Protein AF-A0A9C7SHK1-F1 (afdb_monomer_lite)

pLDDT: mean 91.88, std 5.56, range [57.84, 97.81]

Sequence (234 aa):
MERRCVVCHGCYDAPCQLKLSSNEGLQRGGTEELVYDYKRITPVQPTRLFVDARSTAQWRSRGFTSVLNEGGQQTAEENLKNSVLYRLLRLKQQHPQPDSDQLPDSFTLELNRKQTCPTLESVDRFSREHPLWGMPYAMPNLPQQEYRTLVSWLAQGAKAPAPAGPSITVLPQINQWENFLNQSSSKQRLVSRYLYEHLFHAHIHFAGSPVREFYRLVRSTTPSGQPIDEIPTV

Foldseek 3Di:
DPPAPCVQQVDCQHQQSQHPPDPQSQLLAGHQDGPDDPVDPDDDQDDDGPASDDDSVVSVVVHHAHQFDPDDDLALVSRLLQHVLNLLLVLCVVPWFDPDPDGPPLADPDPPDRRDGDHSVCSVVVCVVRSQCRPVGPDGHDDPVVSVVVSVCSSNRVDDDDDDDFDPVCVVVVVVVLVQLPDDDPVSVVVSVVCCVVQQPDWDDDPPGPPPDTDGDFDAPDGPPDPGHGDDDD

Radius of gyration: 21.54 Å; chains: 1; bounding box: 52×38×61 Å

Structure (mmCIF, N/CA/C/O backbone):
data_AF-A0A9C7SHK1-F1
#
_entry.id   AF-A0A9C7SHK1-F1
#
loop_
_atom_site.group_PDB
_atom_site.id
_atom_site.type_symbol
_atom_site.label_atom_id
_atom_site.label_alt_id
_atom_site.label_comp_id
_atom_site.label_asym_id
_atom_site.label_entity_id
_atom_site.label_seq_id
_atom_site.pdbx_PDB_ins_code
_atom_site.Cartn_x
_atom_site.Cartn_y
_atom_site.Cartn_z
_atom_site.occupancy
_atom_site.B_iso_or_equiv
_atom_site.auth_seq_id
_atom_site.auth_comp_id
_atom_site.auth_asym_id
_atom_site.auth_atom_id
_atom_site.pdbx_PDB_model_num
ATOM 1 N N . MET A 1 1 ? 7.117 8.891 -4.024 1.00 64.94 1 MET A N 1
ATOM 2 C CA . MET A 1 1 ? 6.102 7.846 -4.298 1.00 64.94 1 MET A CA 1
ATOM 3 C C . MET A 1 1 ? 4.731 8.438 -4.622 1.00 64.94 1 MET A C 1
ATOM 5 O O . MET A 1 1 ? 4.157 8.053 -5.632 1.00 64.94 1 MET A O 1
ATOM 9 N N . GLU A 1 2 ? 4.225 9.393 -3.837 1.00 67.12 2 GLU A N 1
ATOM 10 C CA . GLU A 1 2 ? 2.836 9.892 -3.930 1.00 67.12 2 GLU A CA 1
ATOM 11 C C . GLU A 1 2 ? 2.417 10.487 -5.286 1.00 67.12 2 GLU A C 1
ATOM 13 O O . GLU A 1 2 ? 1.309 10.238 -5.739 1.00 67.12 2 GLU A O 1
ATOM 18 N N . ARG A 1 3 ? 3.296 11.220 -5.984 1.00 75.38 3 ARG A N 1
ATOM 19 C CA . ARG A 1 3 ? 2.913 11.949 -7.212 1.00 75.38 3 ARG A CA 1
ATOM 20 C C . ARG A 1 3 ? 2.702 11.086 -8.460 1.00 75.38 3 ARG A C 1
ATOM 22 O O . ARG A 1 3 ? 2.105 11.561 -9.416 1.00 75.38 3 ARG A O 1
ATOM 29 N N . ARG A 1 4 ? 3.248 9.866 -8.497 1.00 83.75 4 ARG A N 1
ATOM 30 C CA . ARG A 1 4 ? 3.266 9.029 -9.716 1.00 83.75 4 ARG A CA 1
ATOM 31 C C . ARG A 1 4 ? 2.927 7.576 -9.433 1.00 83.75 4 ARG A C 1
ATOM 33 O O . ARG A 1 4 ? 2.082 7.005 -10.104 1.00 83.75 4 ARG A O 1
ATOM 40 N N . CYS A 1 5 ? 3.552 6.984 -8.418 1.00 90.06 5 CYS A N 1
ATOM 41 C CA . CYS A 1 5 ? 3.371 5.566 -8.126 1.00 90.06 5 CYS A CA 1
ATOM 42 C C . CYS A 1 5 ? 1.994 5.297 -7.509 1.00 90.06 5 CYS A C 1
ATOM 44 O O . CYS A 1 5 ? 1.311 4.372 -7.925 1.00 90.06 5 CYS A O 1
ATOM 46 N N . VAL A 1 6 ? 1.567 6.128 -6.551 1.00 92.12 6 VAL A N 1
ATOM 47 C CA . VAL A 1 6 ? 0.294 5.950 -5.824 1.00 92.12 6 VAL A CA 1
ATOM 48 C C . VAL A 1 6 ? -0.929 6.133 -6.725 1.00 92.12 6 VAL A C 1
ATOM 50 O O . VAL A 1 6 ? -1.963 5.539 -6.449 1.00 92.12 6 VAL A O 1
ATOM 53 N N . VAL A 1 7 ? -0.809 6.867 -7.834 1.00 89.38 7 VAL A N 1
ATOM 54 C CA . VAL A 1 7 ? -1.896 7.006 -8.818 1.00 89.38 7 VAL A CA 1
ATOM 55 C C . VAL A 1 7 ? -2.291 5.645 -9.401 1.00 89.38 7 VAL A C 1
ATOM 57 O O . VAL A 1 7 ? -3.475 5.370 -9.551 1.00 89.38 7 VAL A O 1
ATOM 60 N N . CYS A 1 8 ? -1.313 4.770 -9.659 1.00 90.50 8 CYS A N 1
ATOM 61 C CA . CYS A 1 8 ? -1.563 3.409 -10.146 1.00 90.50 8 CYS A CA 1
ATOM 62 C C . CYS A 1 8 ? -1.615 2.366 -9.016 1.00 90.50 8 CYS A C 1
ATOM 64 O O . CYS A 1 8 ? -2.209 1.308 -9.183 1.00 90.50 8 CYS A O 1
ATOM 66 N N . HIS A 1 9 ? -0.974 2.646 -7.877 1.00 94.69 9 HIS A N 1
ATOM 67 C CA . HIS A 1 9 ? -0.753 1.707 -6.768 1.00 94.69 9 HIS A CA 1
ATOM 68 C C . HIS A 1 9 ? -1.394 2.159 -5.442 1.00 94.69 9 HIS A C 1
ATOM 70 O O . HIS A 1 9 ? -0.844 1.925 -4.361 1.00 94.69 9 HIS A O 1
ATOM 76 N N . GLY A 1 10 ? -2.518 2.876 -5.505 1.00 91.62 10 GLY A N 1
ATOM 77 C CA . GLY A 1 10 ? -3.190 3.456 -4.333 1.00 91.62 10 GLY A CA 1
ATOM 78 C C . GLY A 1 10 ? -4.290 2.579 -3.727 1.00 91.62 10 GLY A C 1
ATOM 79 O O . GLY A 1 10 ? -4.557 2.643 -2.525 1.00 91.62 10 GLY A O 1
ATOM 80 N N . CYS A 1 11 ? -4.909 1.732 -4.541 1.00 90.56 11 CYS A N 1
ATOM 81 C CA . CYS A 1 11 ? -6.030 0.860 -4.192 1.00 90.56 11 CYS A CA 1
ATOM 82 C C . CYS A 1 11 ? -5.605 -0.617 -4.156 1.00 90.56 11 CYS A C 1
ATOM 84 O O . CYS A 1 11 ? -4.472 -0.972 -4.475 1.00 90.56 11 CYS A O 1
ATOM 86 N N . TYR A 1 12 ? -6.519 -1.495 -3.736 1.00 88.6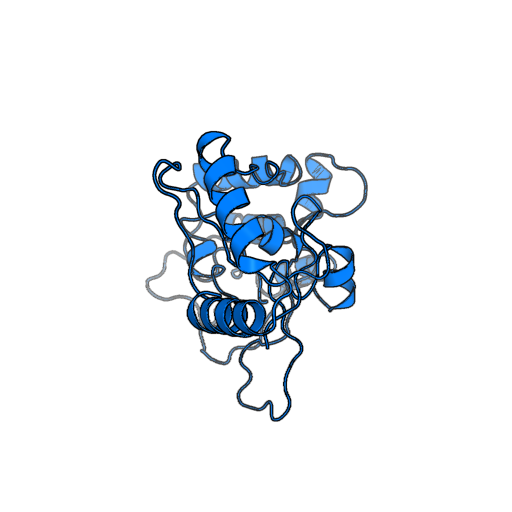9 12 TYR A N 1
ATOM 87 C CA . TYR A 1 12 ? -6.273 -2.940 -3.734 1.00 88.69 12 TYR A CA 1
ATOM 88 C C . TYR A 1 12 ? -6.393 -3.578 -5.128 1.00 88.69 12 TYR A C 1
ATOM 90 O O . TYR A 1 12 ? -5.814 -4.639 -5.327 1.00 88.69 12 TYR A O 1
ATOM 98 N N . ASP A 1 13 ? -7.074 -2.937 -6.089 1.00 88.25 13 ASP A N 1
ATOM 99 C CA . ASP A 1 13 ? -7.141 -3.415 -7.484 1.00 88.25 13 ASP A CA 1
ATOM 100 C C . ASP A 1 13 ? -5.925 -3.029 -8.339 1.00 88.25 13 ASP A C 1
ATOM 102 O O . ASP A 1 13 ? -5.858 -3.393 -9.514 1.00 88.25 13 ASP A O 1
ATOM 106 N N . ALA A 1 14 ? -4.968 -2.310 -7.740 1.00 92.19 14 ALA A N 1
ATOM 107 C CA . ALA A 1 14 ? -3.740 -1.899 -8.392 1.00 92.19 14 ALA A CA 1
ATOM 108 C C . ALA A 1 14 ? -3.060 -3.086 -9.095 1.00 92.19 14 ALA A C 1
ATOM 110 O O . ALA A 1 14 ? -3.183 -4.225 -8.630 1.00 92.19 14 ALA A O 1
ATOM 111 N N . PRO A 1 15 ? -2.273 -2.852 -10.164 1.00 91.75 15 PRO A N 1
ATOM 112 C CA . PRO A 1 15 ? -1.505 -3.910 -10.803 1.00 91.75 15 PRO A CA 1
ATOM 113 C C . PRO A 1 15 ? -0.708 -4.719 -9.776 1.00 91.75 15 PRO A C 1
ATOM 115 O O . PRO A 1 15 ? -0.034 -4.155 -8.906 1.00 91.75 15 PRO A O 1
ATOM 118 N N . CYS A 1 16 ? -0.816 -6.043 -9.870 1.00 94.38 16 CYS A N 1
ATOM 119 C CA . CYS A 1 16 ? -0.239 -6.996 -8.922 1.00 94.38 16 CYS A CA 1
ATOM 120 C C . CYS A 1 16 ? -0.699 -6.840 -7.459 1.00 94.38 16 CYS A C 1
ATOM 122 O O . CYS A 1 16 ? 0.037 -7.201 -6.542 1.00 94.38 16 CYS A O 1
ATOM 124 N N . GLN A 1 17 ? -1.842 -6.197 -7.208 1.00 94.94 17 GLN A N 1
ATOM 125 C CA . GLN A 1 17 ? -2.253 -5.680 -5.895 1.00 94.94 17 GLN A CA 1
ATOM 126 C C . GLN A 1 17 ? -1.156 -4.872 -5.172 1.00 94.94 17 GLN A C 1
ATOM 128 O O . GLN A 1 17 ? -1.211 -4.701 -3.951 1.00 94.94 17 GLN A O 1
ATOM 133 N N . LEU A 1 18 ? -0.120 -4.392 -5.867 1.00 95.69 18 LEU A N 1
ATOM 134 C CA . LEU A 1 18 ? 1.001 -3.733 -5.210 1.00 95.69 18 LEU A CA 1
ATOM 135 C C . LEU A 1 18 ? 0.527 -2.369 -4.717 1.00 95.69 18 LEU A C 1
ATOM 137 O O . LEU A 1 18 ? 0.094 -1.540 -5.515 1.00 95.69 18 LEU A O 1
ATOM 141 N N . LYS A 1 19 ? 0.624 -2.134 -3.406 1.00 95.06 19 LYS A N 1
ATOM 142 C CA . LYS A 1 19 ? 0.153 -0.901 -2.773 1.00 95.06 19 LYS A CA 1
ATOM 143 C C . LYS A 1 19 ? 1.337 -0.064 -2.317 1.00 95.06 19 LYS A C 1
ATOM 145 O O . LYS A 1 19 ? 2.063 -0.451 -1.413 1.00 95.06 19 LYS A O 1
ATOM 150 N N . LEU A 1 20 ? 1.516 1.103 -2.924 1.00 94.44 20 LEU A N 1
ATOM 151 C CA . LEU A 1 20 ? 2.664 1.987 -2.682 1.00 94.44 20 LEU A CA 1
ATOM 152 C C . LEU A 1 20 ? 2.304 3.228 -1.857 1.00 94.44 20 LEU A C 1
ATOM 154 O O . LEU A 1 20 ? 3.124 4.131 -1.697 1.00 94.44 20 LEU A O 1
ATOM 158 N N . SER A 1 21 ? 1.075 3.282 -1.339 1.00 90.44 21 SER A N 1
ATOM 159 C CA . SER A 1 21 ? 0.580 4.381 -0.504 1.00 90.44 21 SER A CA 1
ATOM 160 C C . SER A 1 21 ? 0.980 4.265 0.972 1.00 90.44 21 SER A C 1
ATOM 162 O O . SER A 1 21 ? 0.698 5.178 1.740 1.00 90.44 21 SER A O 1
ATOM 164 N N . SER A 1 22 ? 1.571 3.144 1.397 1.00 90.31 22 SER A N 1
ATOM 165 C CA . SER A 1 22 ? 2.089 2.958 2.756 1.00 90.31 22 SER A CA 1
ATOM 166 C C . SER A 1 22 ? 3.277 1.998 2.761 1.00 90.31 22 SER A C 1
ATOM 168 O O . SER A 1 22 ? 3.474 1.229 1.814 1.00 90.31 22 SER A O 1
ATOM 170 N N . ASN A 1 23 ? 4.066 2.032 3.836 1.00 91.19 23 ASN A N 1
ATOM 171 C CA . ASN A 1 23 ? 5.200 1.128 4.006 1.00 91.19 23 ASN A CA 1
ATOM 172 C C . ASN A 1 23 ? 4.751 -0.339 4.102 1.00 91.19 23 ASN A C 1
ATOM 174 O O . ASN A 1 23 ? 5.389 -1.230 3.559 1.00 91.19 23 ASN A O 1
ATOM 178 N N . GLU A 1 24 ? 3.613 -0.600 4.732 1.00 92.38 24 GLU A N 1
ATOM 179 C CA . GLU A 1 24 ? 3.074 -1.948 4.914 1.00 92.38 24 GLU A CA 1
ATOM 180 C C . GLU A 1 24 ? 2.533 -2.518 3.609 1.00 92.38 24 GLU A C 1
ATOM 182 O O . GLU A 1 24 ? 2.677 -3.710 3.354 1.00 92.38 24 GLU A O 1
ATOM 187 N N . GLY A 1 25 ? 1.974 -1.666 2.743 1.00 94.56 25 GLY A N 1
ATOM 188 C CA . GLY A 1 25 ? 1.632 -2.047 1.374 1.00 94.56 25 GLY A CA 1
ATOM 189 C C . GLY A 1 25 ? 2.862 -2.451 0.563 1.00 94.56 25 GLY A C 1
ATOM 190 O O . GLY A 1 25 ? 2.832 -3.459 -0.145 1.00 94.56 25 GLY A O 1
ATOM 191 N N . LEU A 1 26 ? 3.959 -1.708 0.721 1.00 94.50 26 LEU A N 1
ATOM 192 C CA . LEU A 1 26 ? 5.223 -2.005 0.059 1.00 94.50 26 LEU A CA 1
ATOM 193 C C . LEU A 1 26 ? 5.856 -3.303 0.582 1.00 94.50 26 LEU A C 1
ATOM 195 O O . LEU A 1 26 ? 6.284 -4.135 -0.214 1.00 94.50 26 LEU A O 1
ATOM 199 N N . GLN A 1 27 ? 5.885 -3.492 1.903 1.00 94.50 27 GLN A N 1
ATOM 200 C CA . GLN A 1 27 ? 6.411 -4.696 2.554 1.00 94.50 27 GLN A CA 1
ATOM 201 C C . GLN A 1 27 ? 5.557 -5.937 2.267 1.00 94.50 27 GLN A C 1
ATOM 203 O O . GLN A 1 27 ? 6.088 -7.039 2.117 1.00 94.50 27 GLN A O 1
ATOM 208 N N . ARG A 1 28 ? 4.233 -5.780 2.136 1.00 95.88 28 ARG A N 1
ATOM 209 C CA . ARG A 1 28 ? 3.352 -6.856 1.671 1.00 95.88 28 ARG A CA 1
ATOM 210 C C . ARG A 1 28 ? 3.819 -7.388 0.318 1.00 95.88 28 ARG A C 1
ATOM 212 O O . ARG A 1 28 ? 3.881 -8.603 0.152 1.00 95.88 28 ARG A O 1
ATOM 219 N N . GLY A 1 29 ? 4.205 -6.504 -0.600 1.00 96.19 29 GLY A N 1
ATOM 220 C CA . GLY A 1 29 ? 4.642 -6.863 -1.946 1.00 96.19 29 GLY A CA 1
ATOM 221 C C . GLY A 1 29 ? 3.474 -7.010 -2.922 1.00 96.19 29 GLY A C 1
ATOM 222 O O . GLY A 1 29 ? 2.424 -6.388 -2.739 1.00 96.19 29 GLY A O 1
ATOM 223 N N . GLY A 1 30 ? 3.672 -7.805 -3.973 1.00 96.12 30 GLY A N 1
ATOM 224 C CA . GLY A 1 30 ? 2.692 -8.010 -5.044 1.00 96.12 30 GLY A CA 1
ATOM 225 C C . GLY A 1 30 ? 2.243 -9.465 -5.185 1.00 96.12 30 GLY A C 1
ATOM 226 O O . GLY A 1 30 ? 2.914 -10.373 -4.710 1.00 96.12 30 GLY A O 1
ATOM 227 N N . THR A 1 31 ? 1.109 -9.681 -5.838 1.00 95.56 31 THR A N 1
ATOM 228 C CA . THR A 1 31 ? 0.549 -10.992 -6.190 1.00 95.56 31 THR A CA 1
ATOM 229 C C . THR A 1 31 ? -0.202 -10.897 -7.519 1.00 95.56 31 THR A C 1
ATOM 231 O O . THR A 1 31 ? -0.703 -9.832 -7.868 1.00 95.56 31 THR A O 1
ATOM 234 N N . GLU A 1 32 ? -0.299 -11.996 -8.264 1.00 93.44 32 GLU A N 1
ATOM 235 C CA . GLU A 1 32 ? -1.073 -12.050 -9.515 1.00 93.44 32 GLU A CA 1
ATOM 236 C C . GLU A 1 32 ? -2.582 -12.227 -9.286 1.00 93.44 32 GLU A C 1
ATOM 238 O O . GLU A 1 32 ? -3.364 -12.067 -10.225 1.00 93.44 32 GLU A O 1
ATOM 243 N N . GLU A 1 33 ? -3.003 -12.528 -8.053 1.00 91.69 33 GLU A N 1
ATOM 244 C CA . GLU A 1 33 ? -4.413 -12.722 -7.711 1.00 91.69 33 GLU A CA 1
ATOM 245 C C . GLU A 1 33 ? -5.225 -11.450 -8.000 1.00 91.69 33 GLU A C 1
ATOM 247 O O . GLU A 1 33 ? -4.842 -10.340 -7.620 1.00 91.69 33 GLU A O 1
ATOM 252 N N . LEU A 1 34 ? -6.384 -11.594 -8.640 1.00 90.06 34 LEU A N 1
ATOM 253 C CA . LEU A 1 34 ? -7.275 -10.468 -8.918 1.00 90.06 34 LEU A CA 1
ATOM 254 C C . LEU A 1 34 ? -8.176 -10.190 -7.713 1.00 90.06 34 LEU A C 1
ATOM 256 O O . LEU A 1 34 ? -8.810 -11.096 -7.179 1.00 90.06 34 LEU A O 1
ATOM 260 N N . VAL A 1 35 ? -8.304 -8.928 -7.298 1.00 89.81 35 VAL A N 1
ATOM 261 C CA . VAL A 1 35 ? -9.301 -8.568 -6.272 1.00 89.81 35 VAL A CA 1
ATOM 262 C C . VAL A 1 35 ? -10.707 -8.700 -6.848 1.00 89.81 35 VAL A C 1
ATOM 264 O O . VAL A 1 35 ? -11.535 -9.423 -6.293 1.00 89.81 35 VAL A O 1
ATOM 267 N N . TYR A 1 36 ? -10.943 -8.072 -8.000 1.00 86.88 36 TYR A N 1
ATOM 268 C CA . TYR A 1 36 ? -12.200 -8.143 -8.733 1.00 86.88 36 TYR A CA 1
ATOM 269 C C . TYR A 1 36 ? -12.067 -9.112 -9.908 1.00 86.88 36 TYR A C 1
ATOM 271 O O . TYR A 1 36 ? -11.470 -8.786 -10.931 1.00 86.88 36 TYR A O 1
ATOM 279 N N . ASP A 1 37 ? -12.631 -10.306 -9.752 1.00 87.62 37 ASP A N 1
ATOM 280 C CA . ASP A 1 37 ? -12.747 -11.300 -10.817 1.00 87.62 37 ASP A CA 1
ATOM 281 C C . ASP A 1 37 ? -14.230 -11.584 -11.073 1.00 87.62 37 ASP A C 1
ATOM 283 O O . ASP A 1 37 ? -14.918 -12.162 -10.231 1.00 87.62 37 ASP A O 1
ATOM 287 N N . TYR A 1 38 ? -14.725 -11.171 -12.242 1.00 85.94 38 TYR A N 1
ATOM 288 C CA . TYR A 1 38 ? -16.132 -11.319 -12.629 1.00 85.94 38 TYR A CA 1
ATOM 289 C C . TYR A 1 38 ? -16.566 -12.780 -12.799 1.00 85.94 38 TYR A C 1
ATOM 291 O O . TYR A 1 38 ? -17.762 -13.064 -12.804 1.00 85.94 38 TYR A O 1
ATOM 299 N N . LYS A 1 39 ? -15.619 -13.712 -12.961 1.00 88.25 39 LYS A N 1
ATOM 300 C CA . LYS A 1 39 ? -15.911 -15.146 -13.086 1.00 88.25 39 LYS A CA 1
ATOM 301 C C . LYS A 1 39 ? -16.051 -15.828 -11.730 1.00 88.25 39 LYS A C 1
ATOM 303 O O . LYS A 1 39 ? -16.471 -16.984 -11.665 1.00 88.25 39 LYS A O 1
ATOM 308 N N . ARG A 1 40 ? -15.664 -15.148 -10.650 1.00 90.88 40 ARG A N 1
ATOM 309 C CA . ARG A 1 40 ? -15.598 -15.734 -9.318 1.00 90.88 40 ARG A CA 1
ATOM 310 C C . ARG A 1 40 ? -17.002 -15.869 -8.722 1.00 90.88 40 ARG A C 1
ATOM 312 O O . ARG A 1 40 ? -17.682 -14.881 -8.476 1.00 90.88 40 ARG A O 1
ATOM 319 N N . ILE A 1 41 ? -17.399 -17.109 -8.437 1.00 93.25 41 ILE A N 1
ATOM 320 C CA . ILE A 1 41 ? -18.694 -17.451 -7.817 1.00 93.25 41 ILE A CA 1
ATOM 321 C C . ILE A 1 41 ? -18.598 -17.739 -6.310 1.00 93.25 41 ILE A C 1
ATOM 323 O O . ILE A 1 41 ? -19.614 -17.925 -5.647 1.00 93.25 41 ILE A O 1
ATOM 327 N N . THR A 1 42 ? -17.383 -17.781 -5.758 1.00 90.94 42 THR A N 1
ATOM 328 C CA . THR A 1 42 ? -17.118 -18.000 -4.328 1.00 90.94 42 THR A CA 1
ATOM 329 C C . THR A 1 42 ? -16.352 -16.823 -3.729 1.00 90.94 42 THR A C 1
ATOM 331 O O . THR A 1 42 ? -15.522 -16.235 -4.417 1.00 90.94 42 THR A O 1
ATOM 334 N N . PRO A 1 43 ? -16.539 -16.484 -2.444 1.00 85.81 43 PRO A N 1
ATOM 335 C CA . PRO A 1 43 ? -15.743 -15.440 -1.807 1.00 85.81 43 PRO A CA 1
ATOM 336 C C . PRO A 1 43 ? -14.239 -15.737 -1.884 1.00 85.81 43 PRO A C 1
ATOM 338 O O . PRO A 1 43 ? -13.814 -16.878 -1.701 1.00 85.81 43 PRO A O 1
ATOM 341 N N . VAL A 1 44 ? -13.435 -14.703 -2.131 1.00 88.88 44 VAL A N 1
ATOM 342 C CA . VAL A 1 44 ? -11.974 -14.769 -1.984 1.00 88.88 44 VAL A CA 1
ATOM 343 C C . VAL A 1 44 ? -11.583 -14.334 -0.579 1.00 88.88 44 VAL A C 1
ATOM 345 O O . VAL A 1 44 ? -12.280 -13.538 0.051 1.00 88.88 44 VAL A O 1
ATOM 348 N N . GLN A 1 45 ? -10.448 -14.829 -0.095 1.00 89.31 45 GLN A N 1
ATOM 349 C CA . GLN A 1 45 ? -9.871 -14.324 1.143 1.00 89.31 45 GLN A CA 1
ATOM 350 C C . GLN A 1 45 ? -9.424 -12.864 0.954 1.00 89.31 45 GLN A C 1
ATOM 352 O O . GLN A 1 45 ? -8.656 -12.582 0.029 1.00 89.31 45 GLN A O 1
ATOM 357 N N . PRO A 1 46 ? -9.872 -11.926 1.804 1.00 91.19 46 PRO A N 1
ATOM 358 C CA . PRO A 1 46 ? -9.479 -10.531 1.689 1.00 91.19 46 PRO A CA 1
ATOM 359 C C . PRO A 1 46 ? -7.991 -10.340 2.029 1.00 91.19 46 PRO A C 1
ATOM 361 O O . PRO A 1 46 ? -7.365 -11.147 2.727 1.00 91.19 46 PRO A O 1
ATOM 364 N N . THR A 1 47 ? -7.409 -9.267 1.490 1.00 93.62 47 THR A N 1
ATOM 365 C CA . THR A 1 47 ? -5.975 -8.947 1.600 1.00 93.62 47 THR A CA 1
ATOM 366 C C . THR A 1 47 ? -5.731 -7.580 2.243 1.00 93.62 47 THR A C 1
ATOM 368 O O . THR A 1 47 ? -4.702 -6.947 2.009 1.00 93.62 47 THR A O 1
ATOM 371 N N . ARG A 1 48 ? -6.658 -7.089 3.067 1.00 91.12 48 ARG A N 1
ATOM 372 C CA . ARG A 1 48 ? -6.567 -5.786 3.734 1.00 91.12 48 ARG A CA 1
ATOM 373 C C . ARG A 1 48 ? -5.356 -5.752 4.666 1.00 91.12 48 ARG A C 1
ATOM 375 O O . ARG A 1 48 ? -5.154 -6.647 5.489 1.00 91.12 48 ARG A O 1
ATOM 382 N N . LEU A 1 49 ? -4.558 -4.692 4.542 1.00 90.06 49 LEU A N 1
ATOM 383 C CA . LEU A 1 49 ? -3.427 -4.427 5.431 1.00 90.06 49 LEU A CA 1
ATOM 384 C C . LEU A 1 49 ? -3.900 -4.356 6.888 1.00 90.06 49 LEU A C 1
ATOM 386 O O . LEU A 1 49 ? -4.978 -3.825 7.149 1.00 90.06 49 LEU A O 1
ATOM 390 N N . PHE A 1 50 ? -3.085 -4.880 7.808 1.00 85.69 50 PHE A N 1
ATOM 391 C CA . PHE A 1 50 ? -3.305 -4.931 9.265 1.00 85.69 50 PHE A CA 1
ATOM 392 C C . PHE A 1 50 ? -4.460 -5.813 9.757 1.00 85.69 50 PHE A C 1
ATOM 394 O O . PHE A 1 50 ? -4.455 -6.216 10.919 1.00 85.69 50 PHE A O 1
ATOM 401 N N . VAL A 1 51 ? -5.409 -6.150 8.884 1.00 89.12 51 VAL A N 1
ATOM 402 C CA . VAL A 1 51 ? -6.587 -6.953 9.227 1.00 89.12 51 VAL A CA 1
ATOM 403 C C . VAL A 1 51 ? -6.365 -8.415 8.855 1.00 89.12 51 VAL A C 1
ATOM 405 O O . VAL A 1 51 ? -6.433 -9.289 9.713 1.00 89.12 51 VAL A O 1
ATOM 408 N N . ASP A 1 52 ? -6.052 -8.689 7.586 1.00 91.19 52 ASP A N 1
ATOM 409 C CA . ASP A 1 52 ? -6.053 -10.065 7.074 1.00 91.19 52 ASP A CA 1
ATOM 410 C C . ASP A 1 52 ? -4.678 -10.753 7.199 1.00 91.19 52 ASP A C 1
ATOM 412 O O . ASP A 1 52 ? -4.587 -11.981 7.171 1.00 91.19 52 ASP A O 1
ATOM 416 N N . ALA A 1 53 ? -3.607 -9.977 7.389 1.00 91.81 53 ALA A N 1
ATOM 417 C CA . ALA A 1 53 ? -2.305 -10.443 7.864 1.00 91.81 53 ALA A CA 1
ATOM 418 C C . ALA A 1 53 ? -1.518 -9.297 8.526 1.00 91.81 53 ALA A C 1
ATOM 420 O O . ALA A 1 53 ? -1.668 -8.121 8.182 1.00 91.81 53 ALA A O 1
ATOM 421 N N . ARG A 1 54 ? -0.670 -9.663 9.494 1.00 88.06 54 ARG A N 1
ATOM 422 C CA . ARG A 1 54 ? 0.045 -8.757 10.411 1.00 88.06 54 ARG A CA 1
ATOM 423 C C . ARG A 1 54 ? 1.562 -8.788 10.271 1.00 88.06 54 ARG A C 1
ATOM 425 O O . ARG A 1 54 ? 2.246 -8.003 10.917 1.00 88.06 54 ARG A O 1
ATOM 432 N N . SER A 1 55 ? 2.101 -9.682 9.447 1.00 91.50 55 SER A N 1
ATOM 433 C CA . SER A 1 55 ? 3.538 -9.762 9.186 1.00 91.50 55 SER A CA 1
ATOM 434 C C . SER A 1 55 ? 3.829 -10.052 7.720 1.00 91.50 55 SER A C 1
ATOM 436 O O . SER A 1 55 ? 3.002 -10.618 7.003 1.00 91.50 55 SER A O 1
ATOM 438 N N . THR A 1 56 ? 5.034 -9.696 7.274 1.00 93.44 56 THR A N 1
ATOM 439 C CA . THR A 1 56 ? 5.525 -10.034 5.930 1.00 93.44 56 THR A CA 1
ATOM 440 C C . THR A 1 56 ? 5.490 -11.540 5.692 1.00 93.44 56 THR A C 1
ATOM 442 O O . THR A 1 56 ? 4.985 -11.972 4.664 1.00 93.44 56 THR A O 1
ATOM 445 N N . ALA A 1 57 ? 5.898 -12.354 6.670 1.00 95.19 57 ALA A N 1
ATOM 446 C CA . ALA A 1 57 ? 5.848 -13.814 6.577 1.00 95.19 57 ALA A CA 1
ATOM 447 C C . ALA A 1 57 ? 4.429 -14.358 6.310 1.00 95.19 57 ALA A C 1
ATOM 449 O O . ALA A 1 57 ? 4.260 -15.252 5.483 1.00 95.19 57 ALA A O 1
ATOM 450 N N . GLN A 1 58 ? 3.399 -13.788 6.950 1.00 95.50 58 GLN A N 1
ATOM 451 C CA . GLN A 1 58 ? 2.002 -14.154 6.681 1.00 95.50 58 GLN A CA 1
ATOM 452 C C . GLN A 1 58 ? 1.546 -13.738 5.275 1.00 95.50 58 GLN A C 1
ATOM 454 O O . GLN A 1 58 ? 0.718 -14.413 4.671 1.00 95.50 58 GLN A O 1
ATOM 459 N N . TRP A 1 59 ? 2.083 -12.650 4.721 1.00 96.88 59 TRP A N 1
ATOM 460 C CA . TRP A 1 59 ? 1.818 -12.288 3.327 1.00 96.88 59 TRP A CA 1
ATOM 461 C C . TRP A 1 59 ? 2.494 -13.247 2.344 1.00 96.88 59 TRP A C 1
ATOM 463 O O . TRP A 1 59 ? 1.874 -13.634 1.354 1.00 96.88 59 TRP A O 1
ATOM 473 N N . ARG A 1 60 ? 3.721 -13.699 2.638 1.00 96.38 60 ARG A N 1
ATOM 474 C CA . ARG A 1 60 ? 4.429 -14.705 1.826 1.00 96.38 60 ARG A CA 1
ATOM 475 C C . ARG A 1 60 ? 3.653 -16.024 1.773 1.00 96.38 60 ARG A C 1
ATOM 477 O O . ARG A 1 60 ? 3.469 -16.569 0.690 1.00 96.38 60 ARG A O 1
ATOM 484 N N . SER A 1 61 ? 3.115 -16.497 2.903 1.00 95.75 61 SER A N 1
ATOM 485 C CA . SER A 1 61 ? 2.282 -17.714 2.925 1.00 95.75 61 SER A CA 1
ATOM 486 C C . SER A 1 61 ? 0.951 -17.563 2.178 1.00 95.75 61 SER A C 1
ATOM 488 O O . SER A 1 61 ? 0.354 -18.559 1.781 1.00 95.75 61 SER A O 1
ATOM 490 N N . ARG A 1 62 ? 0.508 -16.322 1.944 1.00 95.00 62 ARG A N 1
ATOM 491 C CA . ARG A 1 62 ? -0.664 -15.971 1.130 1.00 95.00 62 ARG A CA 1
ATOM 492 C C . ARG A 1 62 ? -0.331 -15.699 -0.344 1.00 95.00 62 ARG A C 1
ATOM 494 O O . ARG A 1 62 ? -1.175 -15.170 -1.059 1.00 95.00 62 ARG A O 1
ATOM 501 N N . GLY A 1 63 ? 0.877 -16.030 -0.806 1.00 95.06 63 GLY A N 1
ATOM 502 C CA . GLY A 1 63 ? 1.256 -15.907 -2.218 1.00 95.06 63 GLY A CA 1
ATOM 503 C C . GLY A 1 63 ? 1.636 -14.492 -2.663 1.00 95.06 63 GLY A C 1
ATOM 504 O O . GLY A 1 63 ? 1.638 -14.210 -3.860 1.00 95.06 63 GLY A O 1
ATOM 505 N N . PHE A 1 64 ? 1.956 -13.593 -1.726 1.00 97.00 64 PHE A N 1
ATOM 506 C CA . PHE A 1 64 ? 2.568 -12.309 -2.063 1.00 97.00 64 PHE A CA 1
ATOM 507 C C . PHE A 1 64 ? 4.087 -12.430 -2.123 1.00 97.00 64 PHE A C 1
ATOM 509 O O . PHE A 1 64 ? 4.709 -12.940 -1.193 1.00 97.00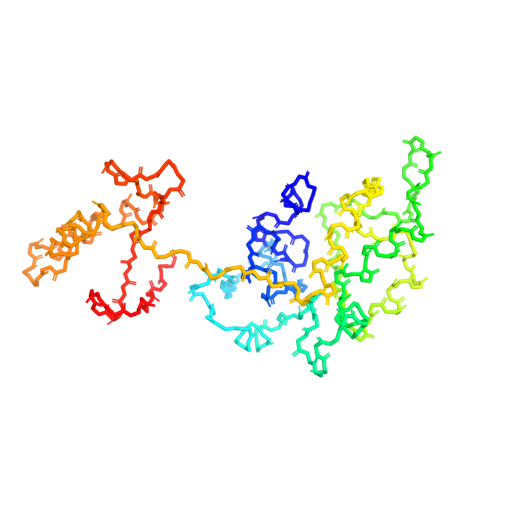 64 PHE A O 1
ATOM 516 N N . THR A 1 65 ? 4.698 -11.862 -3.154 1.00 96.94 65 THR A N 1
ATOM 517 C CA . THR A 1 65 ? 6.148 -11.827 -3.356 1.00 96.94 65 THR A CA 1
ATOM 518 C C . THR A 1 65 ? 6.710 -10.445 -3.056 1.00 96.94 65 THR A C 1
ATOM 520 O O . THR A 1 65 ? 6.103 -9.427 -3.404 1.00 96.94 65 THR A O 1
ATOM 523 N N . SER A 1 66 ? 7.887 -10.397 -2.432 1.00 96.31 66 SER A N 1
ATOM 524 C CA . SER A 1 66 ? 8.549 -9.130 -2.117 1.00 96.31 66 SER A CA 1
ATOM 525 C C . SER A 1 66 ? 8.951 -8.360 -3.374 1.00 96.31 66 SER A C 1
ATOM 527 O O . SER A 1 66 ? 9.395 -8.939 -4.364 1.00 96.31 66 SER A O 1
ATOM 529 N N . VAL A 1 67 ? 8.860 -7.032 -3.294 1.00 96.62 67 VAL A N 1
ATOM 530 C CA . VAL A 1 67 ? 9.430 -6.104 -4.286 1.00 96.62 67 VAL A CA 1
ATOM 531 C C . VAL A 1 67 ? 10.704 -5.406 -3.785 1.00 96.62 67 VAL A C 1
ATOM 533 O O . VAL A 1 67 ? 11.335 -4.632 -4.514 1.00 96.62 67 VAL A O 1
ATOM 536 N N . LEU A 1 68 ? 11.087 -5.683 -2.538 1.00 96.00 68 LEU A N 1
ATOM 537 C CA . LEU A 1 68 ? 12.265 -5.177 -1.839 1.00 96.00 68 LEU A CA 1
ATOM 538 C C . LEU A 1 68 ? 13.235 -6.317 -1.504 1.00 96.00 68 LEU A C 1
ATOM 540 O O . LEU A 1 68 ? 12.863 -7.491 -1.524 1.00 96.00 68 LEU A O 1
ATOM 544 N N . ASN A 1 69 ? 14.457 -5.958 -1.115 1.00 94.94 69 ASN A N 1
ATOM 545 C CA . ASN A 1 69 ? 15.398 -6.916 -0.553 1.00 94.94 69 ASN A CA 1
ATOM 546 C C . ASN A 1 69 ? 14.991 -7.316 0.879 1.00 94.94 69 ASN A C 1
ATOM 548 O O . ASN A 1 69 ? 15.116 -6.513 1.800 1.00 94.94 69 ASN A O 1
ATOM 552 N N . GLU A 1 70 ? 14.539 -8.556 1.072 1.00 88.62 70 GLU A N 1
ATOM 553 C CA . GLU A 1 70 ? 14.212 -9.116 2.398 1.00 88.62 70 GLU A CA 1
ATOM 554 C C . GLU A 1 70 ? 15.291 -10.062 2.949 1.00 88.62 70 G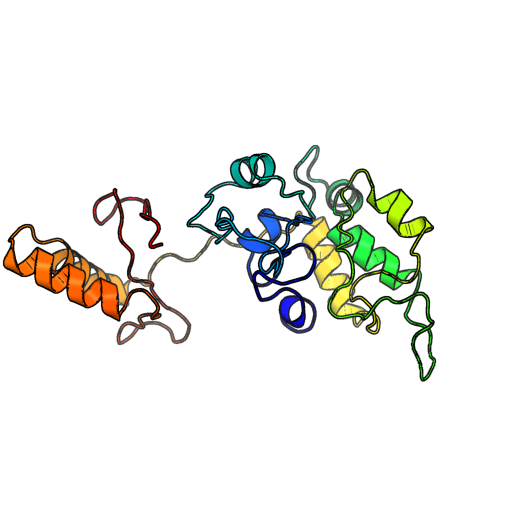LU A C 1
ATOM 556 O O . GLU A 1 70 ? 15.197 -10.495 4.096 1.00 88.62 70 GLU A O 1
ATOM 561 N N . GLY A 1 71 ? 16.304 -10.405 2.148 1.00 80.25 71 GLY A N 1
ATOM 562 C CA . GLY A 1 71 ? 17.304 -11.416 2.484 1.00 80.25 71 GLY A CA 1
ATOM 563 C C . GLY A 1 71 ? 18.730 -10.874 2.579 1.00 80.25 71 GLY A C 1
ATOM 564 O O . GLY A 1 71 ? 19.027 -9.743 2.193 1.00 80.25 71 GLY A O 1
ATOM 565 N N . GLY A 1 72 ? 19.632 -11.725 3.072 1.00 81.12 72 GLY A N 1
ATOM 566 C CA . GLY A 1 72 ? 21.079 -11.515 2.998 1.00 81.12 72 GLY A CA 1
ATOM 567 C C . GLY A 1 72 ? 21.599 -10.267 3.719 1.00 81.12 72 GLY A C 1
ATOM 568 O O . GLY A 1 72 ? 21.038 -9.797 4.709 1.00 81.12 72 GLY A O 1
ATOM 569 N N . GLN A 1 73 ? 22.730 -9.753 3.231 1.00 81.81 73 GLN A N 1
ATOM 570 C CA . GLN A 1 73 ? 23.362 -8.550 3.764 1.00 81.81 73 GLN A CA 1
ATOM 571 C C . GLN A 1 73 ? 22.612 -7.297 3.296 1.00 81.81 73 GLN A C 1
ATOM 573 O O . GLN A 1 73 ? 22.340 -7.124 2.113 1.00 81.81 73 GLN A O 1
ATOM 578 N N . GLN A 1 74 ? 22.332 -6.383 4.222 1.00 88.12 74 GLN A N 1
ATOM 579 C CA . GLN A 1 74 ? 21.629 -5.124 3.950 1.00 88.12 74 GLN A CA 1
ATOM 580 C C . GLN A 1 74 ? 22.598 -4.022 3.488 1.00 88.12 74 GLN A C 1
ATOM 582 O O . GLN A 1 74 ? 22.614 -2.916 4.034 1.00 88.12 74 GLN A O 1
ATOM 587 N N . THR A 1 75 ? 23.457 -4.337 2.514 1.00 94.94 75 THR A N 1
ATOM 588 C CA . THR A 1 75 ? 24.347 -3.352 1.885 1.00 94.94 75 THR A CA 1
ATOM 589 C C . THR A 1 75 ? 23.601 -2.580 0.802 1.00 94.94 75 THR A C 1
ATOM 591 O O . THR A 1 75 ? 22.611 -3.055 0.248 1.00 94.94 75 THR A O 1
ATOM 594 N N . ALA A 1 76 ? 24.091 -1.384 0.465 1.00 95.62 76 ALA A N 1
ATOM 595 C CA . ALA A 1 76 ? 23.491 -0.564 -0.585 1.00 95.62 76 ALA A CA 1
ATOM 596 C C . ALA A 1 76 ? 23.371 -1.302 -1.927 1.00 95.62 76 ALA A C 1
ATOM 598 O O . ALA A 1 76 ? 22.356 -1.184 -2.608 1.00 95.62 76 ALA A O 1
ATOM 599 N N . GLU A 1 77 ? 24.387 -2.086 -2.284 1.00 95.44 77 GLU A N 1
ATOM 600 C CA . GLU A 1 77 ? 24.413 -2.856 -3.525 1.00 95.44 77 GLU A CA 1
ATOM 601 C C . GLU A 1 77 ? 23.394 -4.001 -3.518 1.00 95.44 77 GLU A C 1
ATOM 603 O O . GLU A 1 77 ? 22.585 -4.100 -4.442 1.00 95.44 77 GLU A O 1
ATOM 608 N N . GLU A 1 78 ? 23.374 -4.823 -2.466 1.00 96.00 78 GLU A N 1
ATOM 609 C CA . GLU A 1 78 ? 22.448 -5.958 -2.364 1.00 96.00 78 GLU A CA 1
ATOM 610 C C . GLU A 1 78 ? 20.989 -5.489 -2.262 1.00 96.00 78 GLU A C 1
ATOM 612 O O . GLU A 1 78 ? 20.106 -6.063 -2.902 1.00 96.00 78 GLU A O 1
ATOM 617 N N . ASN A 1 79 ? 20.733 -4.374 -1.570 1.00 96.25 79 ASN A N 1
ATOM 618 C CA . ASN A 1 79 ? 19.399 -3.777 -1.489 1.00 96.25 79 ASN A CA 1
ATOM 619 C C . ASN A 1 79 ? 18.839 -3.385 -2.860 1.00 96.25 79 ASN A C 1
ATOM 621 O O . ASN A 1 79 ? 17.654 -3.586 -3.130 1.00 96.25 79 ASN A O 1
ATOM 625 N N . LEU A 1 80 ? 19.685 -2.845 -3.740 1.00 96.56 80 LEU A N 1
ATOM 626 C CA . LEU A 1 80 ? 19.290 -2.508 -5.103 1.00 96.56 80 LEU A CA 1
ATOM 627 C C . LEU A 1 80 ? 19.179 -3.763 -5.972 1.00 96.56 80 LEU A C 1
ATOM 629 O O . LEU A 1 80 ? 18.162 -3.972 -6.632 1.00 96.56 80 LEU A O 1
ATOM 633 N N . LYS A 1 81 ? 20.196 -4.627 -5.951 1.00 95.19 81 LYS A N 1
ATOM 634 C CA . LYS A 1 81 ? 20.262 -5.848 -6.765 1.00 95.19 81 LYS A CA 1
ATOM 635 C C . LYS A 1 81 ? 19.075 -6.781 -6.525 1.00 95.19 81 LYS A C 1
ATOM 637 O O . LYS A 1 81 ? 18.555 -7.340 -7.495 1.00 95.19 81 LYS A O 1
ATOM 642 N N . ASN A 1 82 ? 18.627 -6.892 -5.275 1.00 95.75 82 ASN A N 1
ATOM 643 C CA . ASN A 1 82 ? 17.538 -7.777 -4.861 1.00 95.75 82 ASN A CA 1
ATOM 644 C C . ASN A 1 82 ? 16.177 -7.069 -4.734 1.00 95.75 82 ASN A C 1
ATOM 646 O O . ASN A 1 82 ? 15.220 -7.660 -4.240 1.00 95.75 82 ASN A O 1
ATOM 650 N N . SER A 1 83 ? 16.047 -5.819 -5.192 1.00 96.69 83 SER A N 1
ATOM 651 C CA . SER A 1 83 ? 14.754 -5.131 -5.271 1.00 96.69 83 SER A CA 1
ATOM 652 C C . SER A 1 83 ? 14.187 -5.180 -6.689 1.00 96.69 83 SER A C 1
ATOM 654 O O . SER A 1 83 ? 14.696 -4.541 -7.612 1.00 96.69 83 SER A O 1
ATOM 656 N N . VAL A 1 84 ? 13.061 -5.880 -6.851 1.00 97.44 84 VAL A N 1
ATOM 657 C CA . VAL A 1 84 ? 12.264 -5.845 -8.088 1.00 97.44 84 VAL A CA 1
ATOM 658 C C . VAL A 1 84 ? 11.832 -4.412 -8.402 1.00 97.44 84 VAL A C 1
ATOM 660 O O . VAL A 1 84 ? 11.925 -3.983 -9.550 1.00 97.44 84 VAL A O 1
ATOM 663 N N . LEU A 1 85 ? 11.433 -3.638 -7.384 1.00 96.88 85 LEU A N 1
ATOM 664 C CA . LEU A 1 85 ? 11.060 -2.235 -7.560 1.00 96.88 85 LEU A CA 1
ATOM 665 C C . LEU A 1 85 ? 12.209 -1.424 -8.178 1.00 96.88 85 LEU A C 1
ATOM 667 O O . LEU A 1 85 ? 11.994 -0.729 -9.171 1.00 96.88 85 LEU A O 1
ATOM 671 N N . TYR A 1 86 ? 13.434 -1.550 -7.655 1.00 97.44 86 TYR A N 1
ATOM 672 C CA . TYR A 1 86 ? 14.600 -0.906 -8.263 1.00 97.44 86 TYR A CA 1
ATOM 673 C C . TYR A 1 86 ? 14.844 -1.390 -9.694 1.00 97.44 86 TYR A C 1
ATOM 675 O O . TYR A 1 86 ? 15.076 -0.572 -10.582 1.00 97.44 86 TYR A O 1
ATOM 683 N N . ARG A 1 87 ? 14.779 -2.702 -9.939 1.00 97.81 87 ARG A N 1
ATOM 684 C CA . ARG A 1 87 ? 15.026 -3.276 -11.268 1.00 97.81 87 ARG A CA 1
ATOM 685 C C . ARG A 1 87 ? 14.055 -2.742 -12.318 1.00 97.81 87 ARG A C 1
ATOM 687 O O . ARG A 1 87 ? 14.497 -2.392 -13.407 1.00 97.81 87 ARG A O 1
ATOM 694 N N . LEU A 1 88 ? 12.776 -2.579 -11.980 1.00 97.19 88 LEU A N 1
ATOM 695 C CA . LEU A 1 88 ? 11.782 -1.992 -12.884 1.00 97.19 88 LEU A CA 1
ATOM 696 C C . LEU A 1 88 ? 11.988 -0.485 -13.102 1.00 97.19 88 LEU A C 1
ATOM 698 O O . LEU A 1 88 ? 11.785 0.001 -14.216 1.00 97.19 88 LEU A O 1
ATOM 702 N N . LEU A 1 89 ? 12.425 0.258 -12.077 1.00 96.8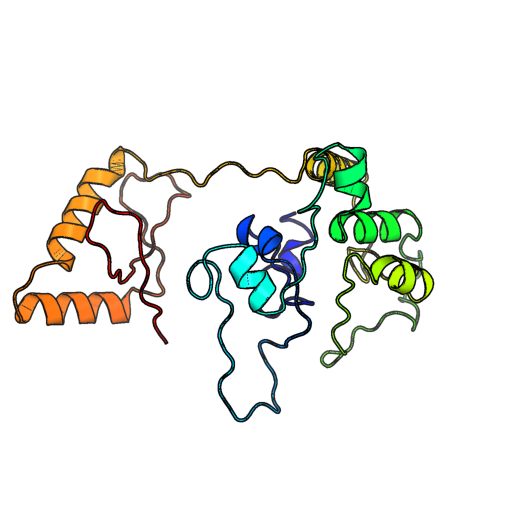8 89 LEU A N 1
ATOM 703 C CA . LEU A 1 89 ? 12.811 1.669 -12.224 1.00 96.88 89 LEU A CA 1
ATOM 704 C C . LEU A 1 89 ? 14.050 1.817 -13.121 1.00 96.88 89 LEU A C 1
ATOM 706 O O . LEU A 1 89 ? 14.095 2.678 -13.999 1.00 96.88 89 LEU A O 1
ATOM 710 N N . ARG A 1 90 ? 15.056 0.960 -12.924 1.00 97.31 90 ARG A N 1
ATOM 711 C CA . ARG A 1 90 ? 16.280 0.935 -13.732 1.00 97.31 90 ARG A CA 1
ATOM 712 C C . ARG A 1 90 ? 15.980 0.549 -15.177 1.00 97.31 90 ARG A C 1
ATOM 714 O O . ARG A 1 90 ? 16.530 1.180 -16.073 1.00 97.31 90 ARG A O 1
ATOM 721 N N . LEU A 1 91 ? 15.090 -0.420 -15.401 1.00 97.50 91 LEU A N 1
ATOM 722 C CA . LEU A 1 91 ? 14.652 -0.822 -16.737 1.00 97.50 91 LEU A CA 1
ATOM 723 C C . LEU A 1 91 ? 14.088 0.377 -17.504 1.00 97.50 91 LEU A C 1
ATOM 725 O O . LEU A 1 91 ? 14.510 0.645 -18.625 1.00 97.50 91 LEU A O 1
ATOM 729 N N . LYS A 1 92 ? 13.228 1.175 -16.856 1.00 96.12 92 LYS A N 1
ATOM 730 C CA . LYS A 1 92 ? 12.694 2.410 -17.445 1.00 96.12 92 LYS A CA 1
ATOM 731 C C . LYS A 1 92 ? 13.785 3.428 -17.759 1.00 96.12 92 LYS A C 1
ATOM 733 O O . LYS A 1 92 ? 13.724 4.119 -18.771 1.00 96.12 92 LYS A O 1
ATOM 738 N N . GLN A 1 93 ? 14.789 3.532 -16.894 1.00 95.75 93 GLN A N 1
ATOM 739 C CA . GLN A 1 93 ? 15.910 4.441 -17.103 1.00 95.75 93 GLN A CA 1
ATOM 740 C C . GLN A 1 93 ? 16.810 4.019 -18.273 1.00 95.75 93 GLN A C 1
ATOM 742 O O . GLN A 1 93 ? 17.341 4.884 -18.962 1.00 95.75 93 GLN A O 1
ATOM 747 N N . GLN A 1 94 ? 16.982 2.713 -18.493 1.00 95.75 94 GLN A N 1
ATOM 748 C CA . GLN A 1 94 ? 17.776 2.154 -19.592 1.00 95.75 94 GLN A CA 1
ATOM 749 C C . GLN A 1 94 ? 17.027 2.168 -20.927 1.00 95.75 94 GLN A C 1
ATOM 751 O O . GLN A 1 94 ? 17.643 2.344 -21.974 1.00 95.75 94 GLN A O 1
ATOM 756 N N . HIS A 1 95 ? 15.706 2.022 -20.874 1.00 94.75 95 HIS A N 1
ATOM 757 C CA . HIS A 1 95 ? 14.817 2.022 -22.026 1.00 94.75 95 HIS A CA 1
ATOM 758 C C . HIS A 1 95 ? 13.727 3.083 -21.817 1.00 94.75 95 HIS A C 1
ATOM 760 O O . HIS A 1 95 ? 12.599 2.751 -21.428 1.00 94.75 95 HIS A O 1
ATOM 766 N N . PRO A 1 96 ? 14.065 4.376 -21.997 1.00 92.00 96 PRO A N 1
ATOM 767 C CA . PRO A 1 96 ? 13.095 5.447 -21.841 1.00 92.00 96 PRO A CA 1
ATOM 768 C C . PRO A 1 96 ? 11.917 5.270 -22.799 1.00 92.00 96 PRO A C 1
ATOM 770 O O . PRO A 1 96 ? 12.019 4.582 -23.816 1.00 92.00 96 PRO A O 1
ATOM 773 N N . GLN A 1 97 ? 10.776 5.875 -22.456 1.00 86.75 97 GLN A N 1
ATOM 774 C CA . GLN A 1 97 ? 9.636 5.863 -23.376 1.00 86.75 97 GLN A CA 1
ATOM 775 C C . GLN A 1 97 ? 10.057 6.468 -24.725 1.00 86.75 97 GLN A C 1
ATOM 777 O O . GLN A 1 97 ? 10.705 7.516 -24.706 1.00 86.75 97 GLN A O 1
ATOM 782 N N . PRO A 1 98 ? 9.702 5.838 -25.860 1.00 84.44 98 PRO A N 1
ATOM 783 C CA . PRO A 1 98 ? 9.910 6.437 -27.171 1.00 84.44 98 PRO A CA 1
ATOM 784 C C . PRO A 1 98 ? 9.255 7.817 -27.251 1.00 84.44 98 PRO A C 1
ATOM 786 O O . PRO A 1 98 ? 8.147 8.005 -26.748 1.00 84.44 98 PRO A O 1
ATOM 789 N N . ASP A 1 99 ? 9.948 8.762 -27.881 1.00 82.81 99 ASP A N 1
ATOM 790 C CA . ASP A 1 99 ? 9.421 10.095 -28.170 1.00 82.81 99 ASP A CA 1
ATOM 791 C C . ASP A 1 99 ? 8.559 10.016 -29.438 1.00 82.81 99 ASP A C 1
ATOM 793 O O . ASP A 1 99 ? 8.999 10.319 -30.546 1.00 82.81 99 ASP A O 1
ATOM 797 N N . SER A 1 100 ? 7.368 9.441 -29.285 1.00 83.19 100 SER A N 1
ATOM 798 C CA . SER A 1 100 ? 6.387 9.253 -30.350 1.00 83.19 100 SER A CA 1
ATOM 799 C C . SER A 1 100 ? 4.990 9.610 -29.858 1.00 83.19 100 SER A C 1
ATOM 801 O O . SER A 1 100 ? 4.648 9.359 -28.702 1.00 83.19 100 SER A O 1
ATOM 803 N N . ASP A 1 101 ? 4.157 10.137 -30.759 1.00 83.62 101 ASP A N 1
ATOM 804 C CA . ASP A 1 101 ? 2.778 10.540 -30.441 1.00 83.62 101 ASP A CA 1
ATOM 805 C C . ASP A 1 101 ? 1.906 9.362 -29.975 1.00 83.62 101 ASP A C 1
ATOM 807 O O . ASP A 1 101 ? 0.946 9.540 -29.225 1.00 83.62 101 ASP A O 1
ATOM 811 N N . GLN A 1 102 ? 2.257 8.142 -30.394 1.00 87.81 102 GLN A N 1
ATOM 812 C CA . GLN A 1 102 ? 1.580 6.910 -30.012 1.00 87.81 102 GLN A CA 1
ATOM 813 C C . GLN A 1 102 ? 2.563 5.915 -29.394 1.00 87.81 102 GLN A C 1
ATOM 815 O O . GLN A 1 102 ? 3.693 5.747 -29.860 1.00 87.81 102 GLN A O 1
ATOM 820 N N . LEU A 1 103 ? 2.111 5.232 -28.342 1.00 89.12 103 LEU A N 1
ATOM 821 C CA . LEU A 1 103 ? 2.836 4.115 -27.747 1.00 89.12 103 LEU A CA 1
ATOM 822 C C . LEU A 1 103 ? 2.896 2.927 -28.722 1.00 89.12 103 LEU A C 1
ATOM 824 O O . LEU A 1 103 ? 1.872 2.603 -29.318 1.00 89.12 103 LEU A O 1
ATOM 828 N N . PRO A 1 104 ? 4.045 2.239 -28.851 1.00 89.00 104 PRO A N 1
ATOM 829 C CA . PRO A 1 104 ? 4.135 1.039 -29.678 1.00 89.00 104 PRO A CA 1
ATOM 830 C C . PRO A 1 104 ? 3.180 -0.064 -29.204 1.00 89.00 104 PRO A C 1
ATOM 832 O O . PRO A 1 104 ? 3.001 -0.238 -27.996 1.00 89.00 104 PRO A O 1
ATOM 835 N N . ASP A 1 105 ? 2.710 -0.907 -30.127 1.00 89.00 105 ASP A N 1
ATOM 836 C CA . ASP A 1 105 ? 1.802 -2.042 -29.855 1.00 89.00 105 ASP A CA 1
ATOM 837 C C . ASP A 1 105 ? 2.347 -3.057 -28.833 1.00 89.00 105 ASP A C 1
ATOM 839 O O . ASP A 1 105 ? 1.619 -3.882 -28.290 1.00 89.00 105 ASP A O 1
ATOM 843 N N . SER A 1 106 ? 3.644 -2.981 -28.517 1.00 89.00 106 SER A N 1
ATOM 844 C CA . SER A 1 106 ? 4.259 -3.734 -27.421 1.00 89.00 106 SER A CA 1
ATOM 845 C C . SER A 1 106 ? 3.677 -3.415 -26.035 1.00 89.00 106 SER A C 1
ATOM 847 O O . SER A 1 106 ? 3.905 -4.182 -25.102 1.00 89.00 106 SER A O 1
ATOM 849 N N . PHE A 1 107 ? 2.976 -2.290 -25.855 1.00 90.31 107 PHE A N 1
ATOM 850 C CA . PHE A 1 107 ? 2.308 -1.945 -24.599 1.00 90.31 107 PHE A CA 1
ATOM 851 C C . PHE A 1 107 ? 0.893 -2.528 -24.550 1.00 90.31 107 PHE A C 1
ATOM 853 O O . PHE A 1 107 ? 0.099 -2.352 -25.464 1.00 90.31 107 PHE A O 1
ATOM 860 N N . THR A 1 108 ? 0.547 -3.162 -23.430 1.00 89.25 108 THR A N 1
ATOM 861 C CA . THR A 1 108 ? -0.788 -3.717 -23.185 1.00 89.25 108 THR A CA 1
ATOM 862 C C . THR A 1 108 ? -1.555 -2.820 -22.211 1.00 89.25 108 THR A C 1
ATOM 864 O O . THR A 1 108 ? -1.240 -2.733 -21.017 1.00 89.25 108 THR A O 1
ATOM 867 N N . LEU A 1 109 ? -2.565 -2.122 -22.737 1.00 87.38 109 LEU A N 1
ATOM 868 C CA . LEU A 1 109 ? -3.388 -1.144 -22.006 1.00 87.38 109 LEU A CA 1
ATOM 869 C C . LEU A 1 109 ? -4.865 -1.558 -21.897 1.00 87.38 109 LEU A C 1
ATOM 871 O O . LEU A 1 109 ? -5.706 -0.765 -21.482 1.00 87.38 109 LEU A O 1
ATOM 875 N N . GLU A 1 110 ? -5.181 -2.798 -22.266 1.00 86.69 110 GLU A N 1
ATOM 876 C CA . GLU A 1 110 ? -6.531 -3.355 -22.193 1.00 86.69 110 GLU A CA 1
ATOM 877 C C . GLU A 1 110 ? -7.010 -3.510 -20.740 1.00 86.69 110 GLU A C 1
ATOM 879 O O . GLU A 1 110 ? -6.232 -3.833 -19.837 1.00 86.69 110 GLU A O 1
ATOM 884 N N . LEU A 1 111 ? -8.319 -3.343 -20.520 1.00 78.44 111 LEU A N 1
ATOM 885 C CA . LEU A 1 111 ? -8.945 -3.424 -19.192 1.00 78.44 111 LEU A CA 1
ATOM 886 C C . LEU A 1 111 ? -8.848 -4.823 -18.558 1.00 78.44 111 LEU A C 1
ATOM 888 O O . LEU A 1 111 ? -8.790 -4.950 -17.340 1.00 78.44 111 LEU A O 1
ATOM 892 N N . ASN A 1 112 ? -8.831 -5.874 -19.377 1.00 77.75 112 ASN A N 1
ATOM 893 C CA . ASN A 1 112 ? -8.807 -7.281 -18.970 1.00 77.75 112 ASN A CA 1
ATOM 894 C C . ASN A 1 112 ? -7.439 -7.944 -19.195 1.00 77.75 112 ASN A C 1
ATOM 896 O O . ASN A 1 112 ? -7.360 -9.171 -19.301 1.00 77.75 112 ASN A O 1
ATOM 900 N N . ARG A 1 113 ? -6.364 -7.151 -19.283 1.00 84.06 113 ARG A N 1
ATOM 901 C CA . ARG A 1 113 ? -5.017 -7.689 -19.479 1.00 84.06 113 ARG A CA 1
ATOM 902 C C . ARG A 1 113 ? -4.642 -8.661 -18.358 1.00 84.06 113 ARG A C 1
ATOM 904 O O . ARG A 1 113 ? -4.965 -8.452 -17.185 1.00 84.06 113 ARG A O 1
ATOM 911 N N . LYS A 1 114 ? -3.884 -9.700 -18.705 1.00 86.12 114 LYS A N 1
ATOM 912 C CA . LYS A 1 114 ? -3.307 -10.607 -17.711 1.00 86.12 114 LYS A CA 1
ATOM 913 C C . LYS A 1 114 ? -2.289 -9.848 -16.849 1.00 86.12 114 LYS A C 1
ATOM 915 O O . LYS A 1 114 ? -1.425 -9.148 -17.378 1.00 86.12 114 LYS A O 1
ATOM 920 N N . GLN A 1 115 ? -2.382 -9.988 -15.526 1.00 87.69 115 GLN A N 1
ATOM 921 C CA . GLN A 1 115 ? -1.380 -9.437 -14.609 1.00 87.69 115 GLN A CA 1
ATOM 922 C C . GLN A 1 115 ? -0.013 -10.063 -14.913 1.00 87.69 115 GLN A C 1
ATOM 924 O O . GLN A 1 115 ? 0.080 -11.263 -15.159 1.00 87.69 115 GLN A O 1
ATOM 929 N N . THR A 1 116 ? 1.036 -9.242 -14.926 1.00 91.56 116 THR A N 1
ATOM 930 C CA . THR A 1 116 ? 2.420 -9.705 -15.075 1.00 91.56 116 THR A CA 1
ATOM 931 C C . THR A 1 116 ? 3.222 -9.141 -13.916 1.00 91.56 116 THR A C 1
ATOM 933 O O . THR A 1 116 ? 3.524 -7.947 -13.890 1.00 91.56 116 THR A O 1
ATOM 936 N N . CYS A 1 117 ? 3.518 -9.994 -12.937 1.00 94.31 117 CYS A N 1
ATOM 937 C CA . CYS A 1 117 ? 4.074 -9.583 -11.652 1.00 94.31 117 CYS A CA 1
ATOM 938 C C . CYS A 1 117 ? 5.442 -10.236 -11.454 1.00 94.31 117 CYS A C 1
ATOM 940 O O . CYS A 1 117 ? 5.530 -11.290 -10.824 1.00 94.31 117 CYS A O 1
ATOM 942 N N . PRO A 1 118 ? 6.520 -9.665 -12.028 1.00 96.00 118 PRO A N 1
ATOM 943 C CA . PRO A 1 118 ? 7.832 -10.284 -11.945 1.00 96.00 118 PRO A CA 1
ATOM 944 C C . PRO A 1 118 ? 8.299 -10.391 -10.490 1.00 96.00 118 PRO A C 1
ATOM 946 O O . PRO A 1 118 ? 8.199 -9.436 -9.721 1.00 96.00 118 PRO A O 1
ATOM 949 N N . THR A 1 119 ? 8.844 -11.551 -10.136 1.00 96.69 119 THR A N 1
ATOM 950 C CA . THR A 1 119 ? 9.508 -11.801 -8.854 1.00 96.69 119 THR A CA 1
ATOM 951 C C . THR A 1 119 ? 11.007 -11.551 -8.991 1.00 96.69 119 THR A C 1
ATOM 953 O O . THR A 1 119 ? 11.505 -11.269 -10.086 1.00 96.69 119 THR A O 1
ATOM 956 N N . LEU A 1 120 ? 11.763 -11.670 -7.898 1.00 95.25 120 LEU A N 1
ATOM 957 C CA . LEU A 1 120 ? 13.218 -11.535 -7.957 1.00 95.25 120 LEU A CA 1
ATOM 958 C C . LEU A 1 120 ? 13.859 -12.577 -8.891 1.00 95.25 120 LEU A C 1
ATOM 960 O O . LEU A 1 120 ? 14.819 -12.273 -9.592 1.00 95.25 120 LEU A O 1
ATOM 964 N N . GLU A 1 121 ? 13.295 -13.780 -8.952 1.00 95.44 121 GLU A N 1
ATOM 965 C CA . GLU A 1 121 ? 13.776 -14.877 -9.791 1.00 95.44 121 GLU A CA 1
ATOM 966 C C . GLU A 1 121 ? 13.431 -14.663 -11.273 1.00 95.44 121 GLU A C 1
ATOM 968 O O . GLU A 1 121 ? 14.177 -15.087 -12.156 1.00 95.44 121 GLU A O 1
ATOM 973 N N . SER A 1 122 ? 12.302 -14.008 -11.572 1.00 97.00 122 SER A N 1
ATOM 974 C CA . SER A 1 122 ? 11.795 -13.877 -12.943 1.00 97.00 122 SER A CA 1
ATOM 975 C C . SER A 1 122 ? 12.067 -12.520 -13.597 1.00 97.00 122 SER A C 1
ATOM 977 O O . SER A 1 122 ? 11.964 -12.410 -14.821 1.00 97.00 122 SER A O 1
ATOM 979 N N . VAL A 1 123 ? 12.427 -11.489 -12.826 1.00 97.31 123 VAL A N 1
ATOM 980 C CA . VAL A 1 123 ? 12.582 -10.107 -13.315 1.00 97.31 123 VAL A CA 1
ATOM 981 C C . VAL A 1 123 ? 13.655 -9.959 -14.400 1.00 97.31 123 VAL A C 1
ATOM 983 O O . VAL A 1 123 ? 13.502 -9.126 -15.292 1.00 97.31 123 VAL A O 1
ATOM 986 N N . ASP A 1 124 ? 14.706 -10.786 -14.387 1.00 97.12 124 ASP A N 1
ATOM 987 C CA . ASP A 1 124 ? 15.731 -10.787 -15.441 1.00 97.12 124 ASP A CA 1
ATOM 988 C C . ASP A 1 124 ? 15.179 -11.277 -16.781 1.00 97.12 124 ASP A C 1
ATOM 990 O O . ASP A 1 124 ? 15.471 -10.697 -17.827 1.00 97.12 124 ASP A O 1
ATOM 994 N N . ARG A 1 125 ? 14.361 -12.336 -16.758 1.00 97.81 125 ARG A N 1
ATOM 995 C CA . ARG A 1 125 ? 13.667 -12.826 -17.954 1.00 97.81 125 ARG A CA 1
ATOM 996 C C . ARG A 1 125 ? 12.647 -11.796 -18.431 1.00 97.81 125 ARG A C 1
ATOM 998 O O . ARG A 1 125 ? 12.695 -11.411 -19.594 1.00 97.81 125 ARG A O 1
ATOM 1005 N N . PHE A 1 126 ? 11.819 -11.291 -17.517 1.00 96.94 126 PHE A N 1
ATOM 1006 C CA . PHE A 1 126 ? 10.832 -10.249 -17.802 1.00 96.94 126 PHE A CA 1
ATOM 1007 C C . PHE A 1 126 ? 11.465 -9.025 -18.478 1.00 96.94 126 PHE A C 1
ATOM 1009 O O . PHE A 1 126 ? 10.960 -8.555 -19.488 1.00 96.94 126 PHE A O 1
ATOM 1016 N N . SER A 1 127 ? 12.607 -8.545 -17.978 1.00 96.94 127 SER A N 1
ATOM 1017 C CA . SER A 1 127 ? 13.300 -7.377 -18.542 1.00 96.94 127 SER A CA 1
ATOM 1018 C C . SER A 1 127 ? 13.804 -7.604 -19.972 1.00 96.94 127 SER A C 1
ATOM 1020 O O . SER A 1 127 ? 13.849 -6.660 -20.754 1.00 96.94 127 SER A O 1
ATOM 1022 N N . ARG A 1 128 ? 14.178 -8.843 -20.329 1.00 96.94 128 ARG A N 1
ATOM 1023 C CA . ARG A 1 128 ? 14.601 -9.192 -21.697 1.00 96.94 128 ARG A CA 1
ATOM 1024 C C . ARG A 1 128 ? 13.419 -9.317 -22.654 1.00 96.94 128 ARG A C 1
ATOM 1026 O O . ARG A 1 128 ? 13.527 -8.889 -23.796 1.00 96.94 128 ARG A O 1
ATOM 1033 N N . GLU A 1 129 ? 12.321 -9.908 -22.193 1.00 96.19 129 GLU A N 1
ATOM 1034 C CA . GLU A 1 129 ? 11.099 -10.102 -22.987 1.00 96.19 129 GLU A CA 1
ATOM 1035 C C . GLU A 1 129 ? 10.321 -8.790 -23.169 1.00 96.19 129 GLU A C 1
ATOM 1037 O O . GLU A 1 129 ? 9.702 -8.566 -24.207 1.00 96.19 129 GLU A O 1
ATOM 1042 N N . HIS A 1 130 ? 10.397 -7.892 -22.183 1.00 95.56 130 HIS A N 1
ATOM 1043 C CA . HIS A 1 130 ? 9.632 -6.651 -22.131 1.00 95.56 130 HIS A CA 1
ATOM 1044 C C . HIS A 1 130 ? 10.510 -5.424 -21.804 1.00 95.56 130 HIS A C 1
ATOM 1046 O O . HIS A 1 130 ? 10.303 -4.763 -20.782 1.00 95.56 130 HIS A O 1
ATOM 1052 N N . PRO A 1 131 ? 11.472 -5.051 -22.670 1.00 95.38 131 PRO A N 1
ATOM 1053 C CA . PRO A 1 131 ? 12.443 -3.992 -22.376 1.00 95.38 131 PRO A CA 1
ATOM 1054 C C . PRO A 1 131 ? 11.802 -2.619 -22.117 1.00 95.38 131 PRO A C 1
ATOM 1056 O O . PRO A 1 131 ? 12.306 -1.841 -21.312 1.00 95.38 131 PRO A O 1
ATOM 1059 N N . LEU A 1 132 ? 10.660 -2.326 -22.749 1.00 94.62 132 LEU A N 1
ATOM 1060 C CA . LEU A 1 132 ? 9.940 -1.054 -22.591 1.00 94.62 132 LEU A CA 1
ATOM 1061 C C . LEU A 1 132 ? 8.980 -1.025 -21.385 1.00 94.62 132 LEU A C 1
ATOM 1063 O O . LEU A 1 132 ? 8.359 0.004 -21.119 1.00 94.62 132 LEU A O 1
ATOM 1067 N N . TRP A 1 133 ? 8.842 -2.129 -20.640 1.00 94.81 133 TRP A N 1
ATOM 1068 C CA . TRP A 1 133 ? 7.852 -2.276 -19.560 1.00 94.81 133 TRP A CA 1
ATOM 1069 C C . TRP A 1 133 ? 8.387 -1.871 -18.177 1.00 94.81 133 TRP A C 1
ATOM 1071 O O . TRP A 1 133 ? 7.854 -2.272 -17.142 1.00 94.81 133 TRP A O 1
ATOM 1081 N N . GLY A 1 134 ? 9.437 -1.047 -18.145 1.00 95.38 134 GLY A N 1
ATOM 1082 C CA . GLY A 1 134 ? 9.910 -0.422 -16.915 1.00 95.38 134 GLY A CA 1
ATOM 1083 C C . GLY A 1 134 ? 8.856 0.485 -16.272 1.00 95.38 134 GLY A C 1
ATOM 1084 O O . GLY A 1 134 ? 7.927 0.962 -16.924 1.00 95.38 134 GLY A O 1
ATOM 1085 N N . MET A 1 135 ? 9.022 0.752 -14.977 1.00 94.38 135 MET A N 1
ATOM 1086 C CA . MET A 1 135 ? 8.108 1.597 -14.207 1.00 94.38 135 MET A CA 1
ATOM 1087 C C . MET A 1 135 ? 8.606 3.054 -14.151 1.00 94.38 135 MET A C 1
ATOM 1089 O O . MET A 1 135 ? 9.794 3.264 -13.903 1.00 94.38 135 MET A O 1
ATOM 1093 N N . PRO A 1 136 ? 7.734 4.070 -14.307 1.00 93.81 136 PRO A N 1
ATOM 1094 C CA . PRO A 1 136 ? 6.284 3.971 -14.505 1.00 93.81 136 PRO A CA 1
ATOM 1095 C C . PRO A 1 136 ? 5.890 3.405 -15.883 1.00 93.81 136 PRO A C 1
ATOM 1097 O O . PRO A 1 136 ? 6.387 3.852 -16.918 1.00 93.81 136 PRO A O 1
ATOM 1100 N N . TYR A 1 137 ? 4.998 2.411 -15.877 1.00 92.62 137 TYR A N 1
ATOM 1101 C CA . TYR A 1 137 ? 4.564 1.710 -17.085 1.00 92.62 137 TYR A CA 1
ATOM 1102 C C . TYR A 1 137 ? 3.771 2.631 -18.015 1.00 92.62 137 TYR A C 1
ATOM 1104 O O . TYR A 1 137 ? 2.913 3.373 -17.540 1.00 92.62 137 TYR A O 1
ATOM 1112 N N . ALA A 1 138 ? 4.047 2.562 -19.323 1.00 90.94 138 ALA A N 1
ATOM 1113 C CA . ALA A 1 138 ? 3.378 3.361 -20.360 1.00 90.94 138 ALA A CA 1
ATOM 1114 C C . ALA A 1 138 ? 3.397 4.887 -20.113 1.00 90.94 138 ALA A C 1
ATOM 1116 O O . ALA A 1 138 ? 2.556 5.623 -20.620 1.00 90.94 138 ALA A O 1
ATOM 1117 N N . MET A 1 139 ? 4.358 5.361 -19.320 1.00 90.56 139 MET A N 1
ATOM 1118 C CA . MET A 1 139 ? 4.489 6.752 -18.890 1.00 90.56 139 MET A CA 1
ATOM 1119 C C . MET A 1 139 ? 5.946 7.203 -19.007 1.00 90.56 139 MET A C 1
ATOM 1121 O O . MET A 1 139 ? 6.834 6.345 -18.995 1.00 90.56 139 MET A O 1
ATOM 1125 N N . PRO A 1 140 ? 6.239 8.513 -19.102 1.00 90.19 140 PRO A N 1
ATOM 1126 C CA . PRO A 1 140 ? 7.614 8.976 -19.234 1.00 90.19 140 PRO A CA 1
ATOM 1127 C C . PRO A 1 140 ? 8.468 8.629 -18.015 1.00 90.19 140 PRO A C 1
ATOM 1129 O O . PRO A 1 140 ? 7.972 8.297 -16.933 1.00 90.19 140 PRO A O 1
ATOM 1132 N N . ASN A 1 141 ? 9.782 8.734 -18.189 1.00 91.81 141 ASN A N 1
ATOM 1133 C CA . ASN A 1 141 ? 10.735 8.529 -17.108 1.00 91.81 141 ASN A CA 1
ATOM 1134 C C . ASN A 1 141 ? 10.472 9.486 -15.943 1.00 91.81 141 ASN A C 1
ATOM 1136 O O . ASN A 1 141 ? 9.976 10.605 -16.104 1.00 91.81 141 ASN A O 1
ATOM 1140 N N . LEU A 1 142 ? 10.860 9.045 -14.749 1.00 93.25 142 LEU A N 1
ATOM 1141 C CA . LEU A 1 142 ? 10.884 9.929 -13.596 1.00 93.25 142 LEU A CA 1
ATOM 1142 C C . LEU A 1 142 ? 11.888 11.066 -13.839 1.00 93.25 142 LEU A C 1
ATOM 1144 O O . LEU A 1 142 ? 12.978 10.811 -14.360 1.00 93.25 142 LEU A O 1
ATOM 1148 N N . PRO A 1 143 ? 11.580 12.300 -13.400 1.00 93.94 143 PRO A N 1
ATOM 1149 C CA . PRO A 1 143 ? 12.580 13.350 -13.304 1.00 93.94 143 PRO A CA 1
ATOM 1150 C C . PRO A 1 143 ? 13.813 12.843 -12.553 1.00 93.94 143 PRO A C 1
ATOM 1152 O O . PRO A 1 143 ? 13.697 12.132 -11.551 1.00 93.94 143 PRO A O 1
ATOM 1155 N N . GLN A 1 144 ? 15.005 13.229 -13.012 1.00 94.56 144 GLN A N 1
ATOM 1156 C CA . GLN A 1 144 ? 16.261 12.667 -12.507 1.00 94.56 144 GLN A CA 1
ATOM 1157 C C . GLN A 1 144 ? 16.407 12.795 -10.981 1.00 94.56 144 GLN A C 1
ATOM 1159 O O . GLN A 1 144 ? 16.919 11.885 -10.329 1.00 94.56 144 GLN A O 1
ATOM 1164 N N . GLN A 1 145 ? 15.934 13.901 -10.401 1.00 95.50 145 GLN A N 1
ATOM 1165 C CA . GLN A 1 145 ? 15.943 14.109 -8.955 1.00 95.50 145 GLN A CA 1
ATOM 1166 C C . GLN A 1 145 ? 15.031 13.112 -8.223 1.00 95.50 145 GLN A C 1
ATOM 1168 O O . GLN A 1 145 ? 15.473 12.491 -7.260 1.00 95.50 145 GLN A O 1
ATOM 1173 N N . GLU A 1 146 ? 13.803 12.897 -8.708 1.00 95.06 146 GLU A N 1
ATOM 1174 C CA . GLU A 1 146 ? 12.860 11.933 -8.122 1.00 95.06 146 GLU A CA 1
ATOM 1175 C C . GLU A 1 146 ? 13.411 10.503 -8.195 1.00 95.06 146 GLU A C 1
ATOM 1177 O O . GLU A 1 146 ? 13.352 9.763 -7.210 1.00 95.06 146 GLU A O 1
ATOM 1182 N N . TYR A 1 147 ? 14.008 10.135 -9.334 1.00 95.69 147 TYR A N 1
ATOM 1183 C CA . TYR A 1 147 ? 14.675 8.845 -9.508 1.00 95.69 147 TYR A CA 1
ATOM 1184 C C . TYR A 1 147 ? 15.807 8.657 -8.490 1.00 95.69 147 TYR A C 1
ATOM 1186 O O . TYR A 1 147 ? 15.839 7.654 -7.780 1.00 95.69 147 TYR A O 1
ATOM 1194 N N . ARG A 1 148 ? 16.714 9.636 -8.361 1.00 96.38 148 ARG A N 1
ATOM 1195 C CA . ARG A 1 148 ? 17.845 9.563 -7.418 1.00 96.38 148 ARG A CA 1
ATOM 1196 C C . ARG A 1 148 ? 17.385 9.446 -5.968 1.00 96.38 148 ARG A C 1
ATOM 1198 O O . ARG A 1 148 ? 17.951 8.643 -5.230 1.00 96.38 148 ARG A O 1
ATOM 1205 N N . THR A 1 149 ? 16.357 10.194 -5.564 1.00 95.88 149 THR A N 1
ATOM 1206 C CA . THR A 1 149 ? 15.787 10.094 -4.212 1.00 95.88 149 THR A CA 1
ATOM 1207 C C . THR A 1 149 ? 15.247 8.692 -3.941 1.00 95.88 149 THR A C 1
ATOM 1209 O O . THR A 1 149 ? 15.559 8.113 -2.903 1.00 95.88 149 THR A O 1
ATOM 1212 N N . LEU A 1 150 ? 14.490 8.115 -4.881 1.00 94.62 150 LEU A N 1
ATOM 1213 C CA . LEU A 1 150 ? 13.948 6.763 -4.732 1.00 94.62 150 LEU A CA 1
ATOM 1214 C C . LEU A 1 150 ? 15.047 5.701 -4.679 1.00 94.62 150 LEU A C 1
ATOM 1216 O O . LEU A 1 150 ? 15.021 4.850 -3.797 1.00 94.62 150 LEU A O 1
ATOM 1220 N N . VAL A 1 151 ? 16.032 5.768 -5.577 1.00 96.69 151 VAL A N 1
ATOM 1221 C CA . VAL A 1 151 ? 17.152 4.818 -5.596 1.00 96.69 151 VAL A CA 1
ATOM 1222 C C . VAL A 1 151 ? 17.987 4.924 -4.323 1.00 96.69 151 VAL A C 1
ATOM 1224 O O . VAL A 1 151 ? 18.341 3.900 -3.751 1.00 96.69 151 VAL A O 1
ATOM 1227 N N . SER A 1 152 ? 18.268 6.136 -3.837 1.00 96.94 152 SER A N 1
ATOM 1228 C CA . SER A 1 152 ? 19.007 6.327 -2.584 1.00 96.94 152 SER A CA 1
ATOM 1229 C C . SER A 1 152 ? 18.260 5.729 -1.392 1.00 96.94 152 SER A C 1
ATOM 1231 O O . SER A 1 152 ? 18.855 5.033 -0.572 1.00 96.94 152 SER A O 1
ATOM 1233 N N . TRP A 1 153 ? 16.947 5.944 -1.319 1.00 95.69 153 TRP A N 1
ATOM 1234 C CA . TRP A 1 153 ? 16.114 5.367 -0.270 1.00 95.69 153 TRP A CA 1
ATOM 1235 C C . TRP A 1 153 ? 16.043 3.832 -0.351 1.00 95.69 153 TRP A C 1
ATOM 1237 O O . TRP A 1 153 ? 16.169 3.160 0.673 1.00 95.69 153 TRP A O 1
ATOM 1247 N N . LEU A 1 154 ? 15.931 3.260 -1.556 1.00 96.12 154 LEU A N 1
ATOM 1248 C CA . LEU A 1 154 ? 15.984 1.808 -1.769 1.00 96.12 154 LEU A CA 1
ATOM 1249 C C . LEU A 1 154 ? 17.345 1.227 -1.372 1.00 96.12 154 LEU A C 1
ATOM 1251 O O . LEU A 1 154 ? 17.392 0.228 -0.662 1.00 96.12 154 LEU A O 1
ATOM 1255 N N . ALA A 1 155 ? 18.446 1.883 -1.745 1.00 96.88 155 ALA A N 1
ATOM 1256 C CA . ALA A 1 155 ? 19.798 1.484 -1.355 1.00 96.88 155 ALA A CA 1
ATOM 1257 C C . ALA A 1 155 ? 19.976 1.477 0.174 1.00 96.88 155 ALA A C 1
ATOM 1259 O O . ALA A 1 155 ? 20.650 0.613 0.726 1.00 96.88 155 ALA A O 1
ATOM 1260 N N . GLN A 1 156 ? 19.312 2.386 0.887 1.00 95.19 156 GLN A N 1
ATOM 1261 C CA . GLN A 1 156 ? 19.302 2.424 2.355 1.00 95.19 156 GLN A CA 1
ATOM 1262 C C . GLN A 1 156 ? 18.388 1.363 3.004 1.00 95.19 156 GLN A C 1
ATOM 1264 O O . GLN A 1 156 ? 18.241 1.348 4.229 1.00 95.19 156 GLN A O 1
ATOM 1269 N N . GLY A 1 157 ? 17.784 0.476 2.207 1.00 93.25 157 GLY A N 1
ATOM 1270 C CA . GLY A 1 157 ? 16.919 -0.612 2.667 1.00 93.25 157 GLY A CA 1
ATOM 1271 C C . GLY A 1 157 ? 15.447 -0.223 2.777 1.00 93.25 157 GLY A C 1
ATOM 1272 O O . GLY A 1 157 ? 14.716 -0.839 3.544 1.00 93.25 157 GLY A O 1
ATOM 1273 N N . ALA A 1 158 ? 15.015 0.826 2.065 1.00 93.19 158 ALA A N 1
ATOM 1274 C CA . ALA A 1 158 ? 13.627 1.293 2.040 1.00 93.19 158 ALA A CA 1
ATOM 1275 C C . ALA A 1 158 ? 13.032 1.543 3.440 1.00 93.19 158 ALA A C 1
ATOM 1277 O O . ALA A 1 158 ? 11.852 1.297 3.689 1.00 93.19 158 ALA A O 1
ATOM 1278 N N . LYS A 1 159 ? 13.860 2.020 4.376 1.00 88.81 159 LYS A N 1
ATOM 1279 C CA . LYS A 1 159 ? 13.450 2.226 5.767 1.00 88.81 159 LYS A CA 1
ATOM 1280 C C . LYS A 1 159 ? 12.325 3.254 5.841 1.00 88.81 159 LYS A C 1
ATOM 1282 O O . LYS A 1 159 ? 12.407 4.321 5.228 1.00 88.81 159 LYS A O 1
ATOM 1287 N N . ALA A 1 160 ? 11.306 2.936 6.627 1.00 86.94 160 ALA A N 1
ATOM 1288 C CA . ALA A 1 160 ? 10.239 3.853 6.992 1.00 86.94 160 ALA A CA 1
ATOM 1289 C C . ALA A 1 160 ? 10.302 4.131 8.500 1.00 86.94 160 ALA A C 1
ATOM 1291 O O . ALA A 1 160 ? 10.659 3.230 9.268 1.00 86.94 160 ALA A O 1
ATOM 1292 N N . PRO A 1 161 ? 9.980 5.358 8.940 1.00 85.12 161 PRO A N 1
ATOM 1293 C CA . PRO A 1 161 ? 9.800 5.626 10.358 1.00 85.12 161 PRO A CA 1
ATOM 1294 C C . PRO A 1 161 ? 8.648 4.775 10.900 1.00 85.12 161 PRO A C 1
ATOM 1296 O O . PRO A 1 161 ? 7.683 4.493 10.186 1.00 85.12 161 PRO A O 1
ATOM 1299 N N . ALA A 1 162 ? 8.750 4.373 12.166 1.00 80.94 162 ALA A N 1
ATOM 1300 C CA . ALA A 1 162 ? 7.643 3.712 12.841 1.00 80.94 162 ALA A CA 1
ATOM 1301 C C . ALA A 1 162 ? 6.410 4.639 12.862 1.00 80.94 162 ALA A C 1
ATOM 1303 O O . ALA A 1 162 ? 6.580 5.862 12.951 1.00 80.94 162 ALA A O 1
ATOM 1304 N N . PRO A 1 163 ? 5.184 4.088 12.800 1.00 79.50 163 PRO A N 1
ATOM 1305 C CA . PRO A 1 163 ? 3.974 4.878 12.968 1.00 79.50 163 PRO A CA 1
ATOM 1306 C C . PRO A 1 163 ? 4.035 5.665 14.279 1.00 79.50 163 PRO A C 1
ATOM 1308 O O . PRO A 1 163 ? 4.393 5.116 15.324 1.00 79.50 163 PRO A O 1
ATOM 1311 N N . ALA A 1 164 ? 3.703 6.953 14.220 1.00 83.44 164 ALA A N 1
ATOM 1312 C CA . ALA A 1 164 ? 3.616 7.765 15.423 1.00 83.44 164 ALA A CA 1
ATOM 1313 C C . ALA A 1 164 ? 2.475 7.251 16.313 1.00 83.44 164 ALA A C 1
ATOM 1315 O O . ALA A 1 164 ? 1.405 6.887 15.822 1.00 83.44 164 ALA A O 1
ATOM 1316 N N . GLY A 1 165 ? 2.715 7.225 17.624 1.00 86.62 165 GLY A N 1
ATOM 1317 C CA . GLY A 1 165 ? 1.660 6.992 18.604 1.00 86.62 165 GLY A CA 1
ATOM 1318 C C . GLY A 1 165 ? 0.680 8.172 18.686 1.00 86.62 165 GLY A C 1
ATOM 1319 O O . GLY A 1 165 ? 0.936 9.227 18.099 1.00 86.62 165 GLY A O 1
ATOM 1320 N N . PRO A 1 166 ? -0.428 8.012 19.429 1.00 89.50 166 PRO A N 1
ATOM 1321 C CA . PRO A 1 166 ? -1.403 9.079 19.629 1.00 89.50 166 PRO A CA 1
ATOM 1322 C C . PRO A 1 166 ? -0.781 10.308 20.302 1.00 89.50 166 PRO A C 1
ATOM 1324 O O . PRO A 1 166 ? 0.057 10.176 21.200 1.00 89.50 166 PRO A O 1
ATOM 1327 N N . SER A 1 167 ? -1.227 11.508 19.917 1.00 91.56 167 SER A N 1
ATOM 1328 C CA . SER A 1 167 ? -0.806 12.741 20.586 1.00 91.56 167 SER A CA 1
ATOM 1329 C C . SER A 1 167 ? -1.239 12.755 22.055 1.00 91.56 167 SER A C 1
ATOM 1331 O O . SER A 1 167 ? -2.352 12.366 22.408 1.00 91.56 167 SER A O 1
ATOM 1333 N N . ILE A 1 168 ? -0.386 13.288 22.933 1.00 91.25 168 ILE A N 1
ATOM 1334 C CA . ILE A 1 168 ? -0.663 13.357 24.381 1.00 91.25 168 ILE A CA 1
ATOM 1335 C C . ILE A 1 168 ? -1.966 14.124 24.668 1.00 91.25 168 ILE A C 1
ATOM 1337 O O . ILE A 1 168 ? -2.712 13.764 25.577 1.00 91.25 168 ILE A O 1
ATOM 1341 N N . THR A 1 169 ? -2.279 15.144 23.861 1.00 92.06 169 THR A N 1
ATOM 1342 C CA . THR A 1 169 ? -3.479 15.983 24.004 1.00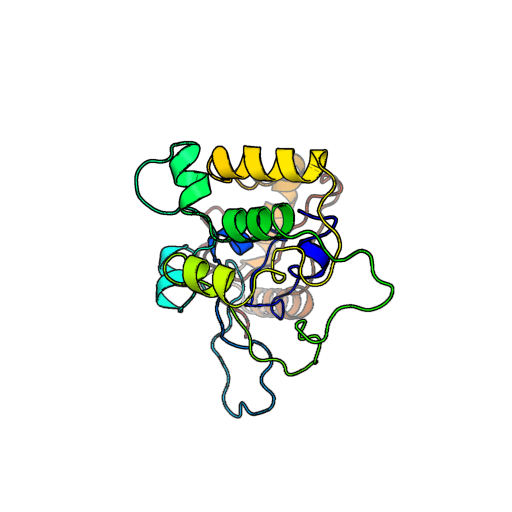 92.06 169 THR A CA 1
ATOM 1343 C C . THR A 1 169 ? -4.789 15.223 23.802 1.00 92.06 169 THR A C 1
ATOM 1345 O O . THR A 1 169 ? -5.815 15.635 24.342 1.00 92.06 169 THR A O 1
ATOM 1348 N N . VAL A 1 170 ? -4.778 14.111 23.058 1.00 94.56 170 VAL A N 1
ATOM 1349 C CA . VAL A 1 170 ? -5.994 13.342 22.757 1.00 94.56 170 VAL A CA 1
ATOM 1350 C C . VAL A 1 170 ? -6.197 12.142 23.674 1.00 94.56 170 VAL A C 1
ATOM 1352 O O . VAL A 1 170 ? -7.307 11.618 23.738 1.00 94.56 170 VAL A O 1
ATOM 1355 N N . LEU A 1 171 ? -5.174 11.727 24.430 1.00 93.38 171 LEU A N 1
ATOM 1356 C CA . LEU A 1 171 ? -5.258 10.572 25.331 1.00 93.38 171 LEU A CA 1
ATOM 1357 C C . LEU A 1 171 ? -6.455 10.627 26.300 1.00 93.38 171 LEU A C 1
ATOM 1359 O O . LEU A 1 171 ? -7.116 9.600 26.460 1.00 93.38 171 LEU A O 1
ATOM 1363 N N . PRO A 1 172 ? -6.817 11.780 26.906 1.00 95.00 172 PRO A N 1
ATOM 1364 C CA . PRO A 1 172 ? -8.007 11.854 27.754 1.00 95.00 172 PRO A CA 1
ATOM 1365 C C . PRO A 1 172 ? -9.310 11.557 26.997 1.00 95.00 172 PRO A C 1
ATOM 1367 O O . PRO A 1 172 ? -10.178 10.866 27.527 1.00 95.00 172 PRO A O 1
ATOM 1370 N N . GLN A 1 173 ? -9.432 12.032 25.750 1.00 95.69 173 GLN A N 1
ATOM 1371 C CA . GLN A 1 173 ? -10.603 11.778 24.904 1.00 95.69 173 GLN A CA 1
ATOM 1372 C C . GLN A 1 173 ? -10.668 10.304 24.495 1.00 95.69 173 GLN A C 1
ATOM 1374 O O . GLN A 1 173 ? -11.729 9.694 24.595 1.00 95.69 173 GLN A O 1
ATOM 1379 N N . ILE A 1 174 ? -9.533 9.711 24.109 1.00 94.69 174 ILE A N 1
ATOM 1380 C CA . ILE A 1 174 ? -9.442 8.277 23.803 1.00 94.69 174 ILE A CA 1
ATOM 1381 C C . ILE A 1 174 ? -9.907 7.457 25.010 1.00 94.69 174 ILE A C 1
ATOM 1383 O O . ILE A 1 174 ? -10.821 6.649 24.879 1.00 94.69 174 ILE A O 1
ATOM 1387 N N . ASN A 1 175 ? -9.371 7.724 26.203 1.00 95.12 175 ASN A N 1
ATOM 1388 C CA . ASN A 1 175 ? -9.752 7.003 27.420 1.00 95.12 175 ASN A CA 1
ATOM 1389 C C . ASN A 1 175 ? -11.244 7.150 27.757 1.00 95.12 175 ASN A C 1
ATOM 1391 O O . ASN A 1 175 ? -11.875 6.194 28.205 1.00 95.12 175 ASN A O 1
ATOM 1395 N N . GLN A 1 176 ? -11.829 8.329 27.534 1.00 95.69 176 GLN A N 1
ATOM 1396 C CA . GLN A 1 176 ? -13.263 8.547 27.728 1.00 95.69 176 GLN A CA 1
ATOM 1397 C C . GLN A 1 176 ? -14.099 7.655 26.800 1.00 95.69 176 GLN A C 1
ATOM 1399 O O . GLN A 1 176 ? -15.040 7.003 27.260 1.00 95.69 176 GLN A O 1
ATOM 1404 N N . TRP A 1 177 ? -13.752 7.606 25.512 1.00 95.25 177 TRP A N 1
ATOM 1405 C CA . TRP A 1 177 ? -14.451 6.778 24.531 1.00 95.25 177 TRP A CA 1
ATOM 1406 C C . TRP A 1 177 ? -14.244 5.287 24.774 1.00 95.25 177 TRP A C 1
ATOM 1408 O O . TRP A 1 177 ? -15.216 4.539 24.735 1.00 95.25 177 TRP A O 1
ATOM 1418 N N . GLU A 1 178 ? -13.030 4.856 25.107 1.00 95.50 178 GLU A N 1
ATOM 1419 C CA . GLU A 1 178 ? -12.732 3.469 25.475 1.00 95.50 178 GLU A CA 1
ATOM 1420 C C . GLU A 1 178 ? -13.558 3.026 26.693 1.00 95.50 178 GLU A C 1
ATOM 1422 O O . GLU A 1 178 ? -14.203 1.977 26.661 1.00 95.50 178 GLU A O 1
ATOM 1427 N N . ASN A 1 179 ? -13.633 3.846 27.746 1.00 95.62 179 ASN A N 1
ATOM 1428 C CA . ASN A 1 179 ? -14.440 3.542 28.933 1.00 95.62 179 ASN A CA 1
ATOM 1429 C C . ASN A 1 179 ? -15.945 3.488 28.630 1.00 95.62 179 ASN A C 1
ATOM 1431 O O . ASN A 1 179 ? -16.675 2.692 29.222 1.00 95.62 179 ASN A O 1
ATOM 1435 N N . PHE A 1 180 ? -16.431 4.334 27.720 1.00 95.44 180 PHE A N 1
ATOM 1436 C CA . PHE A 1 180 ? -17.827 4.319 27.293 1.00 95.44 180 PHE A CA 1
ATOM 1437 C C . PHE A 1 180 ? -18.145 3.091 26.430 1.00 95.44 180 PHE A C 1
ATOM 1439 O O . PHE A 1 180 ? -19.132 2.394 26.672 1.00 95.44 180 PHE A O 1
ATOM 1446 N N . LEU A 1 181 ? -17.317 2.803 25.428 1.00 95.50 181 LEU A N 1
ATOM 1447 C CA . LEU A 1 181 ? -17.587 1.760 24.442 1.00 95.50 181 LEU A CA 1
ATOM 1448 C C . LEU A 1 181 ? -17.461 0.351 25.032 1.00 95.50 181 LEU A C 1
ATOM 1450 O O . LEU A 1 181 ? -18.198 -0.541 24.609 1.00 95.50 181 LEU A O 1
ATOM 1454 N N . ASN A 1 182 ? -16.609 0.169 26.045 1.00 95.06 182 ASN A N 1
ATOM 1455 C CA . ASN A 1 182 ? -16.284 -1.140 26.614 1.00 95.06 182 ASN A CA 1
ATOM 1456 C C . ASN A 1 182 ? -17.077 -1.524 27.884 1.00 95.06 182 ASN A C 1
ATOM 1458 O O . ASN A 1 182 ? -16.711 -2.495 28.550 1.00 95.06 182 ASN A O 1
ATOM 1462 N N . GLN A 1 183 ? -18.161 -0.825 28.262 1.00 95.31 183 GLN A N 1
ATOM 1463 C CA . GLN A 1 183 ? -18.936 -1.259 29.442 1.00 95.31 183 GLN A CA 1
ATOM 1464 C C . GLN A 1 183 ? -19.709 -2.562 29.189 1.00 95.31 183 GLN A C 1
ATOM 1466 O O . GLN A 1 183 ? -20.133 -2.882 28.078 1.00 95.31 183 GLN A O 1
ATOM 1471 N N . SER A 1 184 ? -19.952 -3.310 30.266 1.00 95.19 184 SER A N 1
ATOM 1472 C CA . SER A 1 184 ? -20.458 -4.684 30.203 1.00 95.19 184 SER A CA 1
ATOM 1473 C C . SER A 1 184 ? -21.983 -4.830 30.241 1.00 95.19 184 SER A C 1
ATOM 1475 O O . SER A 1 184 ? -22.475 -5.930 29.982 1.00 95.19 184 SER A O 1
ATOM 1477 N N . SER A 1 185 ? -22.742 -3.769 30.544 1.00 97.38 185 SER A N 1
ATOM 1478 C CA . SER A 1 185 ? -24.207 -3.856 30.642 1.00 97.38 185 SER A CA 1
ATOM 1479 C C . SER A 1 185 ? -24.857 -4.173 29.289 1.00 97.38 185 SER A C 1
ATOM 1481 O O . SER A 1 185 ? -24.384 -3.727 28.243 1.00 97.38 185 SER A O 1
ATOM 1483 N N . SER A 1 186 ? -25.977 -4.906 29.284 1.00 97.25 186 SER A N 1
ATOM 1484 C CA . SER A 1 186 ? -26.684 -5.264 28.041 1.00 97.25 186 SER A CA 1
ATOM 1485 C C . SER A 1 186 ? -27.101 -4.038 27.223 1.00 97.25 186 SER A C 1
ATOM 1487 O O . SER A 1 186 ? -26.967 -4.042 26.000 1.00 97.25 186 SER A O 1
ATOM 1489 N N . LYS A 1 187 ? -27.544 -2.965 27.896 1.00 97.19 187 LYS A N 1
ATOM 1490 C CA . LYS A 1 187 ? -27.859 -1.684 27.251 1.00 97.19 187 LYS A CA 1
ATOM 1491 C C . LYS A 1 187 ? -26.622 -1.096 26.574 1.00 97.19 187 LYS A C 1
ATOM 1493 O O . LYS A 1 187 ? -26.705 -0.721 25.408 1.00 97.19 187 LYS A O 1
ATOM 1498 N N . GLN A 1 188 ? -25.487 -1.042 27.275 1.00 96.56 188 GLN A N 1
ATOM 1499 C CA . GLN A 1 188 ? -24.281 -0.452 26.702 1.00 96.56 188 GLN A CA 1
ATOM 1500 C C . GLN A 1 188 ? -23.749 -1.279 25.535 1.00 96.56 188 GLN A C 1
ATOM 1502 O O . GLN A 1 188 ? -23.428 -0.712 24.500 1.00 96.56 188 GLN A O 1
ATOM 1507 N N . ARG A 1 189 ? -23.744 -2.612 25.638 1.00 95.69 189 ARG A N 1
ATOM 1508 C CA . ARG A 1 189 ? -23.342 -3.492 24.529 1.00 95.69 189 ARG A CA 1
ATOM 1509 C C . ARG A 1 189 ? -24.159 -3.239 23.263 1.00 95.69 189 ARG A C 1
ATOM 1511 O O . ARG A 1 189 ? -23.584 -3.185 22.179 1.00 95.69 189 ARG A O 1
ATOM 1518 N N . LEU A 1 190 ? -25.477 -3.059 23.395 1.00 96.56 190 LEU A N 1
ATOM 1519 C CA . LEU A 1 190 ? -26.350 -2.737 22.264 1.00 96.56 190 LEU A CA 1
ATOM 1520 C C . LEU A 1 190 ? -26.000 -1.374 21.647 1.00 96.56 190 LEU A C 1
ATOM 1522 O O . LEU A 1 190 ? -25.874 -1.270 20.430 1.00 96.56 190 LEU A O 1
ATOM 1526 N N . VAL A 1 191 ? -25.800 -0.348 22.479 1.00 97.25 191 VAL A N 1
ATOM 1527 C CA . VAL A 1 191 ? -25.455 1.009 22.022 1.00 97.25 191 VAL A CA 1
ATOM 1528 C C . VAL A 1 191 ? -24.069 1.051 21.372 1.00 97.25 191 VAL A C 1
ATOM 1530 O O . VAL A 1 191 ? -23.939 1.567 20.267 1.00 97.25 191 VAL A O 1
ATOM 1533 N N . SER A 1 192 ? -23.042 0.477 22.002 1.00 96.00 192 SER A N 1
ATOM 1534 C CA . SER A 1 192 ? -21.684 0.414 21.447 1.00 96.00 192 SER A CA 1
ATOM 1535 C C . SER A 1 192 ? -21.651 -0.341 20.122 1.00 96.00 192 SER A C 1
ATOM 1537 O O . SER A 1 192 ? -20.976 0.091 19.191 1.00 96.00 192 SER A O 1
ATOM 1539 N N . ARG A 1 193 ? -22.416 -1.437 20.006 1.00 94.81 193 ARG A N 1
ATOM 1540 C CA . ARG A 1 193 ? -22.573 -2.168 18.744 1.00 94.81 193 ARG A CA 1
ATOM 1541 C C . ARG A 1 193 ? -23.198 -1.286 17.666 1.00 94.81 193 ARG A C 1
ATOM 1543 O O . ARG A 1 193 ? -22.644 -1.213 16.577 1.00 94.81 193 ARG A O 1
ATOM 1550 N N . TYR A 1 194 ? -24.297 -0.599 17.980 1.00 95.50 194 TYR A N 1
ATOM 1551 C CA . TYR A 1 194 ? -24.946 0.320 17.046 1.00 95.50 194 TYR A CA 1
ATOM 1552 C C . TYR A 1 194 ? -23.972 1.405 16.570 1.00 95.50 194 TYR A C 1
ATOM 1554 O O . TYR A 1 194 ? -23.818 1.608 15.371 1.00 95.50 194 TYR A O 1
ATOM 1562 N N . LEU A 1 195 ? -23.256 2.059 17.489 1.00 95.38 195 LEU A N 1
ATOM 1563 C CA . LEU A 1 195 ? -22.270 3.083 17.138 1.00 95.38 195 LEU A CA 1
ATOM 1564 C C . LEU A 1 195 ? -21.153 2.521 16.259 1.00 95.38 195 LEU A C 1
ATOM 1566 O O . LEU A 1 195 ? -20.810 3.134 15.254 1.00 95.38 195 LEU A O 1
ATOM 1570 N N . TYR A 1 196 ? -20.622 1.346 16.601 1.00 94.12 196 TYR A N 1
ATOM 1571 C CA . TYR A 1 196 ? -19.614 0.678 15.788 1.00 94.12 196 TYR A CA 1
ATOM 1572 C C . TYR A 1 196 ? -20.122 0.414 14.369 1.00 94.12 196 TYR A C 1
ATOM 1574 O O . TYR A 1 196 ? -19.485 0.840 13.412 1.00 94.12 196 TYR A O 1
ATOM 1582 N N . GLU A 1 197 ? -21.288 -0.217 14.223 1.00 92.50 197 GLU A N 1
ATOM 1583 C CA . GLU A 1 197 ? -21.869 -0.574 12.921 1.00 92.50 197 GLU A CA 1
ATOM 1584 C C . GLU A 1 197 ? -22.127 0.648 12.021 1.00 92.50 197 GLU A C 1
ATOM 1586 O O . GLU A 1 197 ? -22.117 0.513 10.801 1.00 92.50 197 GLU A O 1
ATOM 1591 N N . HIS A 1 198 ? -22.278 1.846 12.594 1.00 92.25 198 HIS A N 1
ATOM 1592 C CA . HIS A 1 198 ? -22.483 3.087 11.838 1.00 92.25 198 HIS A CA 1
ATOM 1593 C C . HIS A 1 198 ? -21.205 3.920 11.645 1.00 92.25 198 HIS A C 1
ATOM 1595 O O . HIS A 1 198 ? -21.172 4.780 10.767 1.00 92.25 198 HIS A O 1
ATOM 1601 N N . LEU A 1 199 ? -20.154 3.692 12.442 1.00 92.06 199 LEU A N 1
ATOM 1602 C CA . LEU A 1 199 ? -18.941 4.523 12.450 1.00 92.06 199 LEU A CA 1
ATOM 1603 C C . LEU A 1 199 ? -17.661 3.779 12.048 1.00 92.06 199 LEU A C 1
ATOM 1605 O O . LEU A 1 199 ? -16.647 4.433 11.828 1.00 92.06 199 LEU A O 1
ATOM 1609 N N . PHE A 1 200 ? -17.663 2.450 11.915 1.00 89.12 200 PHE A N 1
ATOM 1610 C CA . PHE A 1 200 ? -16.435 1.675 11.662 1.00 89.12 200 PHE A CA 1
ATOM 1611 C C . PHE A 1 200 ? -15.733 2.001 10.333 1.00 89.12 200 PHE A C 1
ATOM 1613 O O . PHE A 1 200 ? -14.534 1.766 10.186 1.00 89.12 200 PHE A O 1
ATOM 1620 N N . HIS A 1 201 ? -16.464 2.550 9.361 1.00 88.25 201 HIS A N 1
ATOM 1621 C CA . HIS A 1 201 ? -15.902 3.022 8.094 1.00 88.25 201 HIS A CA 1
ATOM 1622 C C . HIS A 1 201 ? -15.316 4.440 8.170 1.00 88.25 201 HIS A C 1
ATOM 1624 O O . HIS A 1 201 ? -14.593 4.852 7.262 1.00 88.25 201 HIS A O 1
ATOM 1630 N N . ALA A 1 202 ? -15.642 5.201 9.216 1.00 91.25 202 ALA A N 1
ATOM 1631 C CA . ALA A 1 202 ? -15.218 6.582 9.363 1.00 91.25 202 ALA A CA 1
ATOM 1632 C C . ALA A 1 202 ? -13.804 6.684 9.949 1.00 91.25 202 ALA A C 1
ATOM 1634 O O . ALA A 1 202 ? -13.346 5.836 10.717 1.00 91.25 202 ALA A O 1
ATOM 1635 N N . HIS A 1 203 ? -13.138 7.786 9.613 1.00 93.12 203 HIS A N 1
ATOM 1636 C CA . HIS A 1 203 ? -11.951 8.243 10.322 1.00 93.12 203 HIS A CA 1
ATOM 1637 C C . HIS A 1 203 ? -12.374 9.305 11.338 1.00 93.12 203 HIS A C 1
ATOM 1639 O O . HIS A 1 203 ? -13.050 10.272 10.990 1.00 93.12 203 HIS A O 1
ATOM 1645 N N . ILE A 1 204 ? -11.986 9.108 12.592 1.00 93.12 204 ILE A N 1
ATOM 1646 C CA . ILE A 1 204 ? -12.335 9.963 13.722 1.00 93.12 204 ILE A CA 1
ATOM 1647 C C . ILE A 1 204 ? -11.202 10.959 13.939 1.00 93.12 204 ILE A C 1
ATOM 1649 O O . ILE A 1 204 ? -10.039 10.579 14.070 1.00 93.12 204 ILE A O 1
ATOM 1653 N N . HIS A 1 205 ? -11.549 12.239 13.984 1.00 94.62 205 HIS A N 1
ATOM 1654 C CA . HIS A 1 205 ? -10.645 13.324 14.349 1.00 94.62 205 HIS A CA 1
ATOM 1655 C C . HIS A 1 205 ? -11.057 13.842 15.729 1.00 94.62 205 HIS A C 1
ATOM 1657 O O . HIS A 1 205 ? -12.234 14.135 15.949 1.00 94.62 205 HIS A O 1
ATOM 1663 N N . PHE A 1 206 ? -10.116 13.894 16.672 1.00 94.75 206 PHE A N 1
ATOM 1664 C CA . PHE A 1 206 ? -10.384 14.412 18.013 1.00 94.75 206 PHE A CA 1
ATOM 1665 C C . PHE A 1 206 ? -10.186 15.922 18.049 1.00 94.75 206 PHE A C 1
ATOM 1667 O O . PHE A 1 206 ? -9.238 16.460 17.477 1.00 94.75 206 PHE A O 1
ATOM 1674 N N . ALA A 1 207 ? -11.050 16.618 18.785 1.00 93.44 207 ALA A N 1
ATOM 1675 C CA . ALA A 1 207 ? -10.916 18.055 18.956 1.00 93.44 207 ALA A CA 1
ATOM 1676 C C . ALA A 1 207 ? -9.553 18.388 19.588 1.00 93.44 207 ALA A C 1
ATOM 1678 O O . ALA A 1 207 ? -9.165 17.798 20.597 1.00 93.44 207 ALA A O 1
ATOM 1679 N N . GLY A 1 208 ? -8.818 19.325 18.983 1.00 90.75 208 GLY A N 1
ATOM 1680 C CA . GLY A 1 208 ? -7.478 19.709 19.434 1.00 90.75 208 GLY A CA 1
ATOM 1681 C C . GLY A 1 208 ? -6.353 18.745 19.035 1.00 90.75 208 GLY A C 1
ATOM 1682 O O . GLY A 1 208 ? -5.216 18.953 19.465 1.00 90.75 208 GLY A O 1
ATOM 1683 N N . SER A 1 209 ? -6.626 17.717 18.221 1.00 92.81 209 SER A N 1
ATOM 1684 C CA . SER A 1 209 ? -5.567 16.914 17.605 1.00 92.81 209 SER A CA 1
ATOM 1685 C C . SER A 1 209 ? -4.940 17.642 16.401 1.00 92.81 209 SER A C 1
ATOM 1687 O O . SER A 1 209 ? -5.581 18.496 15.774 1.00 92.81 209 SER A O 1
ATOM 1689 N N . PRO A 1 210 ? -3.684 17.322 16.042 1.00 92.00 210 PRO A N 1
ATOM 1690 C CA . PRO A 1 210 ? -3.078 17.742 14.785 1.00 92.00 210 PRO A CA 1
ATOM 1691 C C . PRO A 1 210 ? -3.969 17.468 13.563 1.00 92.00 210 PRO A C 1
ATOM 1693 O O . PRO A 1 210 ? -4.678 16.466 13.486 1.00 92.00 210 PRO A O 1
ATOM 1696 N N . VAL A 1 211 ? -3.883 18.335 12.549 1.00 90.31 211 VAL A N 1
ATOM 1697 C CA . VAL A 1 211 ? -4.744 18.296 11.343 1.00 90.31 211 VAL A CA 1
ATOM 1698 C C . VAL A 1 211 ? -4.679 16.959 10.589 1.00 90.31 211 VAL A C 1
ATOM 1700 O O . VAL A 1 211 ? -5.624 16.586 9.903 1.00 90.31 211 VAL A O 1
ATOM 1703 N N . ARG A 1 212 ? -3.559 16.235 10.691 1.00 89.44 212 ARG A N 1
ATOM 1704 C CA . ARG A 1 212 ? -3.330 14.957 9.998 1.00 89.44 212 ARG A CA 1
ATOM 1705 C C . ARG A 1 212 ? -3.370 13.742 10.925 1.00 89.44 212 ARG A C 1
ATOM 1707 O O . ARG A 1 212 ? -2.824 12.700 10.580 1.00 89.44 212 ARG A O 1
ATOM 1714 N N . GLU A 1 213 ? -3.993 13.878 12.089 1.00 92.31 213 GLU A N 1
ATOM 1715 C CA . GLU A 1 213 ? -4.104 12.804 13.070 1.00 92.31 213 GLU A CA 1
ATOM 1716 C C . GLU A 1 213 ? -5.530 12.259 13.116 1.00 92.31 213 GLU A C 1
ATOM 1718 O O . GLU A 1 213 ? -6.455 12.924 13.587 1.00 92.31 213 GLU A O 1
ATOM 1723 N N . PHE A 1 214 ? -5.689 11.037 12.613 1.00 92.94 214 PHE A N 1
ATOM 1724 C CA . PHE A 1 214 ? -6.973 10.362 12.477 1.00 92.94 214 PHE A CA 1
ATOM 1725 C C . PHE A 1 214 ? -6.938 8.983 13.122 1.00 92.94 214 PHE A C 1
ATOM 1727 O O . PHE A 1 214 ? -5.928 8.282 13.086 1.00 92.94 214 PHE A O 1
ATOM 1734 N N . TYR A 1 215 ? -8.087 8.583 13.648 1.00 92.50 215 TYR A N 1
ATOM 1735 C CA . TYR A 1 215 ? -8.284 7.345 14.381 1.00 92.50 215 TYR A CA 1
ATOM 1736 C C . TYR A 1 215 ? -9.344 6.482 13.709 1.00 92.50 215 TYR A C 1
ATOM 1738 O O . TYR A 1 215 ? -10.255 6.986 13.055 1.00 92.50 215 TYR A O 1
ATOM 1746 N N . ARG A 1 216 ? -9.239 5.168 13.884 1.00 92.06 216 ARG A N 1
ATOM 1747 C CA . ARG A 1 216 ? -10.271 4.208 13.485 1.00 92.06 216 ARG A CA 1
AT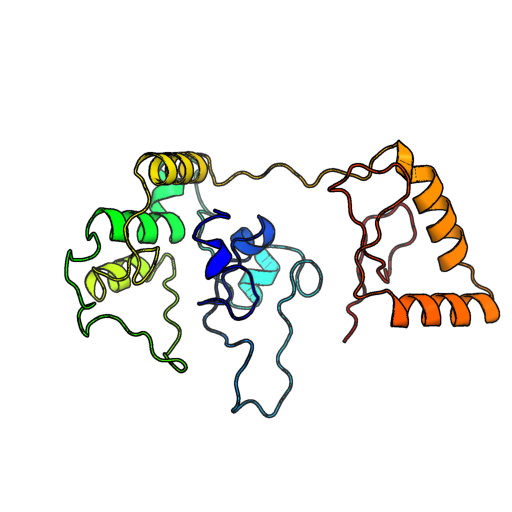OM 1748 C C . ARG A 1 216 ? -10.930 3.654 14.731 1.00 92.06 216 ARG A C 1
ATOM 1750 O O . ARG A 1 216 ? -10.244 3.317 15.692 1.00 92.06 216 ARG A O 1
ATOM 1757 N N . LEU A 1 217 ? -12.246 3.501 14.674 1.00 93.06 217 LEU A N 1
ATOM 1758 C CA . LEU A 1 217 ? -12.958 2.700 15.652 1.00 93.06 217 LEU A CA 1
ATOM 1759 C C . LEU A 1 217 ? -12.874 1.227 15.236 1.00 93.06 217 LEU A C 1
ATOM 1761 O O . LEU A 1 217 ? -13.299 0.860 14.142 1.00 93.06 217 LEU A O 1
ATOM 1765 N N . VAL A 1 218 ? -12.329 0.385 16.111 1.00 92.75 218 VAL A N 1
ATOM 1766 C CA . VAL A 1 218 ? -12.103 -1.042 15.849 1.00 92.75 218 VAL A CA 1
ATOM 1767 C C . VAL A 1 218 ? -12.760 -1.906 16.918 1.00 92.75 218 VAL A C 1
ATOM 1769 O O . VAL A 1 218 ? -13.042 -1.453 18.024 1.00 92.75 218 VAL A O 1
ATOM 1772 N N . ARG A 1 219 ? -12.984 -3.179 16.590 1.00 93.06 219 ARG A N 1
ATOM 1773 C CA . ARG A 1 219 ? -13.280 -4.220 17.577 1.00 93.06 219 ARG A CA 1
ATOM 1774 C C . ARG A 1 219 ? -12.008 -5.013 17.810 1.00 93.06 219 ARG A C 1
ATOM 1776 O O . ARG A 1 219 ? -11.388 -5.425 16.838 1.00 93.06 219 ARG A O 1
ATOM 1783 N N . SER A 1 220 ? -11.650 -5.247 19.066 1.00 93.31 220 SER A N 1
ATOM 1784 C CA . SER A 1 220 ? -10.426 -5.960 19.436 1.00 93.31 220 SER A CA 1
ATOM 1785 C C . SER A 1 220 ? -10.738 -7.134 20.361 1.00 93.31 220 SER A C 1
ATOM 1787 O O . SER A 1 220 ? -11.683 -7.062 21.148 1.00 93.31 220 SER A O 1
ATOM 1789 N N . THR A 1 221 ? -9.963 -8.216 20.275 1.00 93.06 221 THR A N 1
ATOM 1790 C CA . THR A 1 221 ? -9.956 -9.279 21.301 1.00 93.06 221 THR A CA 1
ATOM 1791 C C . THR A 1 221 ? -9.159 -8.863 22.541 1.00 93.06 221 THR A C 1
ATOM 1793 O O . THR A 1 221 ? -9.399 -9.387 23.629 1.00 93.06 221 THR A O 1
ATOM 1796 N N . THR A 1 222 ? -8.229 -7.913 22.398 1.00 93.38 222 THR A N 1
ATOM 1797 C CA . THR A 1 222 ? -7.446 -7.341 23.497 1.00 93.38 222 THR A CA 1
ATOM 1798 C C . THR A 1 222 ? -8.137 -6.113 24.104 1.00 93.38 222 THR A C 1
ATOM 1800 O O . THR A 1 222 ? -8.795 -5.360 23.381 1.00 93.38 222 THR A O 1
ATOM 1803 N N . PRO A 1 223 ? -8.006 -5.891 25.427 1.00 91.31 223 PRO A N 1
ATOM 1804 C CA . PRO A 1 223 ? -8.593 -4.734 26.102 1.00 91.31 223 PRO A CA 1
ATOM 1805 C C . PRO A 1 223 ? -7.824 -3.433 25.821 1.00 91.31 223 PRO A C 1
ATOM 1807 O O . PRO A 1 223 ? -6.684 -3.449 25.353 1.00 91.31 223 PRO A O 1
ATOM 1810 N N . SER A 1 224 ? -8.436 -2.300 26.177 1.00 89.12 224 SER A N 1
ATOM 1811 C CA . SER A 1 224 ? -7.817 -0.973 26.078 1.00 89.12 224 SER A CA 1
ATOM 1812 C C . SER A 1 224 ? -6.454 -0.913 26.788 1.00 89.12 224 SER A C 1
ATOM 1814 O O . SER A 1 224 ? -6.270 -1.485 27.865 1.00 89.12 224 SER A O 1
ATOM 1816 N N . GLY A 1 225 ? -5.484 -0.239 26.167 1.00 85.69 225 GLY A N 1
ATOM 1817 C CA . GLY A 1 225 ? -4.101 -0.136 26.650 1.00 85.69 225 GLY A CA 1
ATOM 1818 C C . GLY A 1 225 ? -3.173 -1.284 26.230 1.00 85.69 225 GLY A C 1
ATOM 1819 O O . GLY A 1 225 ? -1.967 -1.185 26.446 1.00 85.69 225 GLY A O 1
ATOM 1820 N N . GLN A 1 226 ? -3.694 -2.345 25.608 1.00 90.62 226 GLN A N 1
ATOM 1821 C CA . GLN A 1 226 ? -2.894 -3.413 24.997 1.00 90.62 226 GLN A CA 1
ATOM 1822 C C . GLN A 1 226 ? -2.771 -3.216 23.477 1.00 90.62 226 GLN A C 1
ATOM 1824 O O . GLN A 1 226 ? -3.592 -2.511 22.882 1.00 90.62 226 GLN A O 1
ATOM 1829 N N . PRO A 1 227 ? -1.774 -3.839 22.815 1.00 89.44 227 PRO A N 1
ATOM 1830 C CA . PRO A 1 227 ? -1.714 -3.867 21.359 1.00 89.44 227 PRO A CA 1
ATOM 1831 C C . PRO A 1 227 ? -3.030 -4.376 20.763 1.00 89.44 227 PRO A C 1
ATOM 1833 O O . PRO A 1 227 ? -3.562 -5.399 21.200 1.00 89.44 227 PRO A O 1
ATOM 1836 N N . ILE A 1 228 ? -3.553 -3.649 19.775 1.00 90.06 228 ILE A N 1
ATOM 1837 C CA . ILE A 1 228 ? -4.840 -3.948 19.143 1.00 90.06 228 ILE A CA 1
ATOM 1838 C C . ILE A 1 228 ? -4.749 -5.283 18.397 1.00 90.06 228 ILE A C 1
ATOM 1840 O O . ILE A 1 228 ? -3.908 -5.463 17.515 1.00 90.06 228 ILE A O 1
ATOM 1844 N N . ASP A 1 229 ? -5.659 -6.194 18.725 1.00 89.81 229 ASP A N 1
ATOM 1845 C CA . ASP A 1 229 ? -5.881 -7.456 18.029 1.00 89.81 229 ASP A CA 1
ATOM 1846 C C . ASP A 1 229 ? -7.253 -7.385 17.342 1.00 89.81 229 ASP A C 1
ATOM 1848 O O . ASP A 1 229 ? -8.269 -7.847 17.861 1.00 89.81 229 ASP A O 1
ATOM 1852 N N . GLU A 1 230 ? -7.277 -6.703 16.189 1.00 90.75 230 GLU A N 1
ATOM 1853 C CA . GLU A 1 230 ? -8.506 -6.369 15.464 1.00 90.75 230 GLU A CA 1
ATOM 1854 C C . GLU A 1 230 ? -9.270 -7.627 15.023 1.00 90.75 230 GLU A C 1
ATOM 1856 O O . GLU A 1 230 ? -8.715 -8.513 14.368 1.00 90.75 230 GLU A O 1
ATOM 1861 N N . ILE A 1 231 ? -10.564 -7.661 15.349 1.00 89.81 231 ILE A N 1
ATOM 1862 C CA . ILE A 1 231 ? -11.536 -8.634 14.855 1.00 89.81 231 ILE A CA 1
ATOM 1863 C C . ILE A 1 231 ? -12.033 -8.131 13.495 1.00 89.81 231 ILE A C 1
ATOM 1865 O O . ILE A 1 231 ? -12.705 -7.095 13.457 1.00 89.81 231 ILE A O 1
ATOM 1869 N N . PRO A 1 232 ? -11.763 -8.848 12.389 1.00 81.69 232 PRO A N 1
ATOM 1870 C CA . PRO A 1 232 ? -12.186 -8.419 11.065 1.00 81.69 232 PRO A CA 1
ATOM 1871 C C . PRO A 1 232 ? -13.711 -8.324 10.968 1.00 81.69 232 PRO A C 1
ATOM 1873 O O . PRO A 1 232 ? -14.425 -9.295 11.226 1.00 81.69 232 PRO A O 1
ATOM 1876 N N . THR A 1 233 ? -14.216 -7.168 10.551 1.00 72.31 233 THR A N 1
ATOM 1877 C CA . THR A 1 233 ? -15.593 -7.024 10.062 1.00 72.31 233 THR A CA 1
ATOM 1878 C C . THR A 1 233 ? -15.654 -7.576 8.639 1.00 72.31 233 THR A C 1
ATOM 1880 O O . THR A 1 233 ? -14.744 -7.320 7.838 1.00 72.31 233 THR A O 1
ATOM 1883 N N . VAL A 1 234 ? -16.675 -8.390 8.359 1.00 57.84 234 VAL A N 1
ATOM 1884 C CA . VAL A 1 234 ? -16.914 -9.001 7.040 1.00 57.84 234 VAL A CA 1
ATOM 1885 C C . VAL A 1 234 ? -17.389 -7.941 6.060 1.00 57.84 234 VAL A C 1
ATOM 1887 O O . VAL A 1 234 ? -18.285 -7.164 6.456 1.00 57.84 234 VAL A O 1
#

Secondary structure (DSSP, 8-state):
-TTTHHHHHSSTTSGGG---SSHHHHHH-B-S--SS-TT--SPPPP--BTTTBSSHHHHHHTT-B-SS--SS---HHHHHHT-HHHHHHHHHHHSPPPSSSS--TTS---TTPPP----TTTHHHHHHH-TT-PSSTTSPPPPHHHHHHHHHHHHTT---PPPPPPPGGGHHHHHHHHHHHT--SHHHHHHHHHHHHHHTTSEE--TTS-TT--EE---BSSPTTSPP-B----